Protein AF-A0A523BML3-F1 (afdb_monomer)

Sequence (264 aa):
MVEAMDEYDQMLKDFEKRKDQYGFVEIRCASVRGRNEKGESIWIGVAIKVIPHKKDEEKGEERNYNYGDVIFRRIYIPAEDFLKILRNSRETRILRIPGDPELEYRIDELRKEIIYSQHAQEFVIGIEWPCIRYYYSGNSFPSGTIHEHEPLARLNLPFYPYFSIAFESEMEMVWNNYFRAEIIIPDYRARIRRLKVLSEKKVNVEVDAFGISPDEIAGKYCCGVGKTYRTGDFDIKSGIIELDDEIKYMHVVLISKEEEVLDS

Foldseek 3Di:
DDPDDDVLVVVLVLLVVQLLQFFKKKKKWKWFWDADPVRDIDIETQEIAIDTDGNPDDDDDWDWDCLPGMTITIDIGGSVVVSVQSVVCVVVQFRDDPPDDPYTQHDPDWDKDWAFLVCCVVQLNPDSATKIKIKDWADFDPPPRAPQQPWRDDPPDDTDRGPQVVCCVRVVHHDDRTRMYIHIGGQQQKHQPDWDDPDQFKIATQMDGDNDDLVQKWKKKWFDDPPDIDIDTDRNVRSMGGGPGGGPDMDMWIAGNVRHTGHD

pLDDT: mean 86.33, std 11.09, range [35.47, 96.38]

Secondary structure (DSSP, 8-state):
--PPPPHHHHHHHHHHHHGGGEEEEEEEEEEEEEE-TTS-EEEEEEEEEEEEEETTPPP---EEEE-SSEEEEEEEEEHHHHHHHHHHHHHHSEEEPTT-SS-EEE--S-EEEEE-GGGGGGGT----S-EEEEEEEEEEPPTTSS-TTS-B--TTS--BSSHHHHHHHHH-S---SEEEEEEEEE--SEEEEEEEEEETTEEEEEEEESSS-GGGEEEEEEEEETTEEEEEEE-TTTTEEE-SS--SEEEEEEEETTS-EEE-

Nearest PDB structures (foldseek):
  5kf4-assembly3_C  TM=5.083E-01  e=8.585E-01  Homo sapiens
  7u08-assembly1_A  TM=6.140E-01  e=2.625E+00  Homo sapiens
  6sm5-assembly1_B  TM=4.875E-01  e=1.015E+00  synthetic construct
  1x5a-assembly1_A  TM=4.887E-01  e=3.282E+00  Mus musculus
  1qr4-assembly2_B  TM=3.037E-01  e=6.493E-01  Gallus gallus

Mean predicted aligned error: 6.83 Å

Structure (mmCIF, N/CA/C/O backbone):
data_AF-A0A523BML3-F1
#
_entry.id   AF-A0A523BML3-F1
#
loop_
_atom_site.group_PDB
_atom_site.id
_atom_site.type_symbol
_atom_site.label_atom_id
_atom_site.label_alt_id
_atom_site.label_comp_id
_atom_site.label_asym_id
_atom_site.label_entity_id
_atom_site.label_seq_id
_atom_site.pdbx_PDB_ins_code
_atom_site.Cartn_x
_atom_site.Cartn_y
_atom_site.Cartn_z
_atom_site.occupancy
_atom_site.B_iso_or_equiv
_atom_site.auth_seq_id
_atom_site.auth_comp_id
_atom_site.auth_asym_id
_atom_site.auth_atom_id
_atom_site.pdbx_PDB_model_num
ATOM 1 N N . MET A 1 1 ? 22.897 3.221 24.519 1.00 35.47 1 MET A N 1
ATOM 2 C CA . MET A 1 1 ? 22.624 4.157 23.413 1.00 35.47 1 MET A CA 1
ATOM 3 C C . MET A 1 1 ? 22.178 3.280 22.259 1.00 35.47 1 MET A C 1
ATOM 5 O O . MET A 1 1 ? 23.008 2.577 21.706 1.00 35.47 1 MET A O 1
ATOM 9 N N . VAL A 1 2 ? 20.866 3.133 22.075 1.00 37.91 2 VAL A N 1
ATOM 10 C CA . VAL A 1 2 ? 20.307 2.279 21.018 1.00 37.91 2 VAL A CA 1
ATOM 11 C C . VAL A 1 2 ? 20.437 3.088 19.736 1.00 37.91 2 VAL A C 1
ATOM 13 O O . VAL A 1 2 ? 19.873 4.178 19.667 1.00 37.91 2 VAL A O 1
ATOM 16 N N . GLU A 1 3 ? 21.253 2.632 18.788 1.00 40.44 3 GLU A N 1
ATOM 17 C CA . GLU A 1 3 ? 21.309 3.257 17.466 1.00 40.44 3 GLU A CA 1
ATOM 18 C C . GLU A 1 3 ? 19.903 3.210 16.866 1.00 40.44 3 GLU A C 1
ATOM 20 O O . GLU A 1 3 ? 19.260 2.156 16.859 1.00 40.44 3 GLU A O 1
ATOM 25 N N . ALA A 1 4 ? 19.395 4.371 16.448 1.00 53.97 4 ALA A N 1
ATOM 26 C CA . ALA A 1 4 ? 18.136 4.439 15.728 1.00 53.97 4 ALA A CA 1
ATOM 27 C C . ALA A 1 4 ? 18.268 3.541 14.496 1.00 53.97 4 ALA A C 1
ATOM 29 O O . ALA A 1 4 ? 19.203 3.689 13.711 1.00 53.97 4 ALA A O 1
ATOM 30 N N . MET A 1 5 ? 17.376 2.563 14.385 1.00 65.25 5 MET A N 1
ATOM 31 C CA . MET A 1 5 ? 17.370 1.659 13.250 1.00 65.25 5 MET A CA 1
ATOM 32 C C . MET A 1 5 ? 17.097 2.462 11.977 1.00 65.25 5 MET A C 1
ATOM 34 O O . MET A 1 5 ? 16.199 3.300 11.966 1.00 65.25 5 MET A O 1
ATOM 38 N N . ASP A 1 6 ? 17.877 2.206 10.928 1.00 86.31 6 ASP A N 1
ATOM 39 C CA . ASP A 1 6 ? 17.665 2.800 9.609 1.00 86.31 6 ASP A CA 1
ATOM 40 C C . ASP A 1 6 ? 16.231 2.509 9.129 1.00 86.31 6 ASP A C 1
ATOM 42 O O . ASP A 1 6 ? 15.720 1.401 9.321 1.00 86.31 6 ASP A O 1
ATOM 46 N N . GLU A 1 7 ? 15.576 3.483 8.496 1.00 87.50 7 GLU A N 1
ATOM 47 C CA . GLU A 1 7 ? 14.188 3.352 8.029 1.00 87.50 7 GLU A CA 1
ATOM 48 C C . GLU A 1 7 ? 14.032 2.200 7.036 1.00 87.50 7 GLU A C 1
ATOM 50 O O . GLU A 1 7 ? 12.992 1.544 6.991 1.00 87.50 7 GLU A O 1
ATOM 55 N N . TYR A 1 8 ? 15.096 1.881 6.297 1.00 88.62 8 TYR A N 1
ATOM 56 C CA . TYR A 1 8 ? 15.122 0.697 5.448 1.00 88.62 8 TYR A CA 1
ATOM 57 C C . TYR A 1 8 ? 15.008 -0.607 6.254 1.00 88.62 8 TYR A C 1
ATOM 59 O O . TYR A 1 8 ? 14.251 -1.511 5.896 1.00 88.62 8 TYR A O 1
ATOM 67 N N . ASP A 1 9 ? 15.744 -0.716 7.361 1.00 90.50 9 ASP A N 1
ATOM 68 C CA . ASP A 1 9 ? 15.708 -1.901 8.220 1.00 90.50 9 ASP A CA 1
ATOM 69 C C . ASP A 1 9 ? 14.366 -1.988 8.970 1.00 90.50 9 ASP A C 1
ATOM 71 O O . ASP A 1 9 ? 13.840 -3.087 9.175 1.00 90.50 9 ASP A O 1
ATOM 75 N N . GLN A 1 10 ? 13.759 -0.845 9.316 1.00 92.62 10 GLN A N 1
ATOM 76 C CA . GLN A 1 10 ? 12.390 -0.804 9.839 1.00 92.62 10 GLN A CA 1
ATOM 77 C C . GLN A 1 10 ? 11.369 -1.265 8.791 1.00 92.62 10 GLN A C 1
ATOM 79 O O . GLN A 1 10 ? 10.511 -2.080 9.121 1.00 92.62 10 GLN A O 1
ATOM 84 N N . MET A 1 11 ? 11.484 -0.814 7.539 1.00 93.00 11 MET A N 1
ATOM 85 C CA . MET A 1 11 ? 10.621 -1.249 6.435 1.00 93.00 11 MET A CA 1
ATOM 86 C C . MET A 1 11 ? 10.692 -2.764 6.233 1.00 93.00 11 MET A C 1
ATOM 88 O O . MET A 1 11 ? 9.655 -3.412 6.094 1.00 93.00 11 MET A O 1
ATOM 92 N N . LEU A 1 12 ? 11.898 -3.344 6.259 1.00 93.75 12 LEU A N 1
ATOM 93 C CA . LEU A 1 12 ? 12.085 -4.794 6.178 1.00 93.75 12 LEU A CA 1
ATOM 94 C C . LEU A 1 12 ? 11.362 -5.522 7.315 1.00 93.75 12 LEU A C 1
ATOM 96 O O . LEU A 1 12 ? 10.664 -6.501 7.059 1.00 93.75 12 LEU A O 1
ATOM 100 N N . LYS A 1 13 ? 11.491 -5.040 8.556 1.00 94.56 13 LYS A N 1
ATOM 101 C CA . LYS A 1 13 ? 10.804 -5.632 9.714 1.00 94.56 13 LYS A CA 1
ATOM 102 C C . LYS A 1 13 ? 9.286 -5.503 9.622 1.00 94.56 13 LYS A C 1
ATOM 104 O O . LYS A 1 13 ? 8.586 -6.473 9.902 1.00 94.56 13 LYS A O 1
ATOM 109 N N . ASP A 1 14 ? 8.787 -4.337 9.222 1.00 94.94 14 ASP A N 1
ATOM 110 C CA . ASP A 1 14 ? 7.352 -4.080 9.087 1.00 94.94 14 ASP A CA 1
ATOM 111 C C . ASP A 1 14 ? 6.740 -4.952 7.981 1.00 94.94 14 ASP A C 1
ATOM 113 O O . ASP A 1 14 ? 5.665 -5.524 8.177 1.00 94.94 14 ASP A O 1
ATOM 117 N N . PHE A 1 15 ? 7.448 -5.122 6.858 1.00 95.62 15 PHE A N 1
ATOM 118 C CA . PHE A 1 15 ? 7.039 -6.025 5.784 1.00 95.62 15 PHE A CA 1
ATOM 119 C C . PHE A 1 15 ? 7.052 -7.483 6.249 1.00 95.62 15 PHE A C 1
ATOM 121 O O . PHE A 1 15 ? 6.054 -8.179 6.090 1.00 95.62 15 PHE A O 1
ATOM 128 N N . GLU A 1 16 ? 8.154 -7.945 6.854 1.00 95.69 16 GLU A N 1
ATOM 129 C CA . GLU A 1 16 ? 8.302 -9.320 7.354 1.00 95.69 16 GLU A CA 1
ATOM 130 C C . GLU A 1 16 ? 7.167 -9.692 8.307 1.00 95.69 16 GLU A C 1
ATOM 132 O O . GLU A 1 16 ? 6.523 -10.726 8.148 1.00 95.69 16 GLU A O 1
ATOM 137 N N . LYS A 1 17 ? 6.890 -8.813 9.273 1.00 93.81 17 LYS A N 1
ATOM 138 C CA . LYS A 1 17 ? 5.858 -9.008 10.290 1.00 93.81 17 LYS A CA 1
ATOM 139 C C . LYS A 1 17 ? 4.466 -9.193 9.685 1.00 93.81 17 LYS A C 1
ATOM 141 O O . LYS A 1 17 ? 3.631 -9.891 10.255 1.00 93.81 17 LYS A O 1
ATOM 146 N N . ARG A 1 18 ? 4.195 -8.547 8.549 1.00 93.19 18 ARG A N 1
ATOM 147 C CA . ARG A 1 18 ? 2.881 -8.557 7.893 1.00 93.19 18 ARG A CA 1
ATOM 148 C C . ARG A 1 18 ? 2.815 -9.485 6.683 1.00 93.19 18 ARG A C 1
ATOM 150 O O . ARG A 1 18 ? 1.723 -9.702 6.166 1.00 93.19 18 ARG A O 1
ATOM 157 N N . LYS A 1 19 ? 3.936 -10.086 6.264 1.00 94.06 19 LYS A N 1
ATOM 158 C CA . LYS A 1 19 ? 4.046 -10.866 5.019 1.00 94.06 19 LYS A CA 1
ATOM 159 C C . LYS A 1 19 ? 3.016 -11.989 4.914 1.00 94.06 19 LYS A C 1
ATOM 161 O O . LYS A 1 19 ? 2.508 -12.262 3.832 1.00 94.06 19 LYS A O 1
ATOM 166 N N . ASP A 1 20 ? 2.665 -12.608 6.042 1.00 92.88 20 ASP A N 1
ATOM 167 C CA . ASP A 1 20 ? 1.732 -13.736 6.081 1.00 92.88 20 ASP A CA 1
ATOM 168 C C . ASP A 1 20 ? 0.278 -13.318 5.812 1.00 92.88 20 ASP A C 1
ATOM 170 O O . ASP A 1 20 ? -0.573 -14.178 5.574 1.00 92.88 20 ASP A O 1
ATOM 174 N N . GLN A 1 21 ? -0.008 -12.016 5.794 1.00 93.31 21 GLN A N 1
ATOM 175 C CA . GLN A 1 21 ? -1.291 -11.463 5.366 1.00 93.31 21 GLN A CA 1
ATOM 176 C C . GLN A 1 21 ? -1.385 -11.359 3.834 1.00 93.31 21 GLN A C 1
ATOM 178 O O . GLN A 1 21 ? -2.485 -11.257 3.292 1.00 93.31 21 GLN A O 1
ATOM 183 N N . TYR A 1 22 ? -0.253 -11.407 3.123 1.00 95.00 22 TYR A N 1
ATOM 184 C CA . TYR A 1 22 ? -0.176 -11.095 1.699 1.00 95.00 22 TYR A CA 1
ATOM 185 C C . TYR A 1 22 ? -0.148 -12.353 0.822 1.00 95.00 22 TYR A C 1
ATOM 187 O O . TYR A 1 22 ? 0.504 -13.349 1.146 1.00 95.00 22 TYR A O 1
ATOM 195 N N . GLY A 1 23 ? -0.859 -12.313 -0.307 1.00 92.88 23 GLY A N 1
ATOM 196 C CA . GLY A 1 23 ? -0.793 -13.338 -1.356 1.00 92.88 23 GLY A CA 1
ATOM 197 C C . GLY A 1 23 ? 0.234 -13.002 -2.428 1.00 92.88 23 GLY A C 1
ATOM 198 O O . GLY A 1 23 ? 1.010 -13.856 -2.859 1.00 92.88 23 GLY A O 1
ATOM 199 N N . PHE A 1 24 ? 0.253 -11.741 -2.849 1.00 95.44 24 PHE A N 1
ATOM 200 C CA . PHE A 1 24 ? 1.146 -11.228 -3.879 1.00 95.44 24 PHE A CA 1
ATOM 201 C C . PHE A 1 24 ? 1.429 -9.742 -3.649 1.00 95.44 24 PHE A C 1
ATOM 203 O O . PHE A 1 24 ? 0.802 -9.089 -2.818 1.00 95.44 24 PHE A O 1
ATOM 210 N N . VAL A 1 25 ? 2.393 -9.216 -4.390 1.00 95.94 25 VAL A N 1
ATOM 211 C CA . VAL A 1 25 ? 2.785 -7.813 -4.398 1.00 95.94 25 VAL A CA 1
ATOM 212 C C . VAL A 1 25 ? 2.615 -7.289 -5.813 1.00 95.94 25 VAL A C 1
ATOM 214 O O . VAL A 1 25 ? 3.219 -7.817 -6.749 1.00 95.94 25 VAL A O 1
ATOM 217 N N . GLU A 1 26 ? 1.777 -6.268 -5.959 1.00 95.81 26 GLU A N 1
ATOM 218 C CA . GLU A 1 26 ? 1.710 -5.436 -7.150 1.00 95.81 26 GLU A CA 1
ATOM 219 C C . GLU A 1 26 ? 2.901 -4.481 -7.149 1.00 95.81 26 GLU A C 1
ATOM 221 O O . GLU A 1 26 ? 3.167 -3.781 -6.169 1.00 95.81 26 GLU A O 1
ATOM 226 N N . ILE A 1 27 ? 3.612 -4.442 -8.270 1.00 94.12 27 ILE A N 1
ATOM 227 C CA . ILE A 1 27 ? 4.706 -3.507 -8.496 1.00 94.12 27 ILE A CA 1
ATOM 228 C C . ILE A 1 27 ? 4.388 -2.729 -9.760 1.00 94.12 27 ILE A C 1
ATOM 230 O O . ILE A 1 27 ? 4.247 -3.307 -10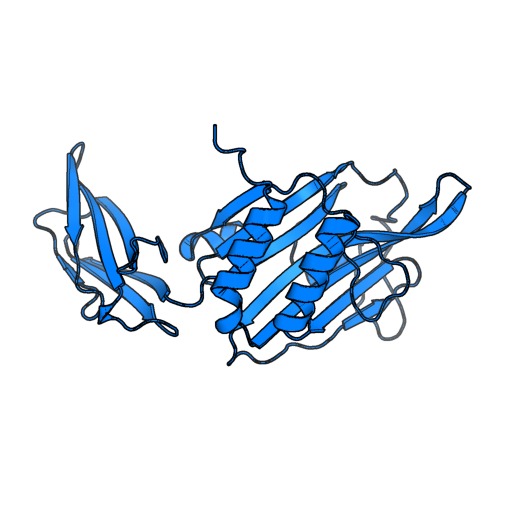.842 1.00 94.12 27 ILE A O 1
ATOM 234 N N . ARG A 1 28 ? 4.302 -1.411 -9.612 1.00 94.00 28 ARG A N 1
ATOM 235 C CA . ARG A 1 28 ? 4.137 -0.464 -10.709 1.00 94.00 28 ARG A CA 1
ATOM 236 C C . ARG A 1 28 ? 5.415 0.313 -10.897 1.00 94.00 28 ARG A C 1
ATOM 238 O O . ARG A 1 28 ? 6.013 0.782 -9.931 1.00 94.00 28 ARG A O 1
ATOM 245 N N . CYS A 1 29 ? 5.804 0.459 -12.146 1.00 92.19 29 CYS A N 1
ATOM 246 C CA . CYS A 1 29 ? 7.082 1.002 -12.545 1.00 92.19 29 CYS A CA 1
ATOM 247 C C . CYS A 1 29 ? 6.881 1.958 -13.711 1.00 92.19 29 CYS A C 1
ATOM 249 O O . CYS A 1 29 ? 6.234 1.606 -14.698 1.00 92.19 29 CYS A O 1
ATOM 251 N N . ALA A 1 30 ? 7.502 3.127 -13.621 1.00 91.69 30 ALA A N 1
ATOM 252 C CA . ALA A 1 30 ? 7.664 4.038 -14.738 1.00 91.69 30 ALA A CA 1
ATOM 253 C C . ALA A 1 30 ? 9.156 4.208 -15.014 1.00 91.69 30 ALA A C 1
ATOM 255 O O . ALA A 1 30 ? 9.966 4.395 -14.099 1.00 91.69 30 ALA A O 1
ATOM 256 N N . SER A 1 31 ? 9.530 4.128 -16.283 1.00 89.69 31 SER A N 1
ATOM 257 C CA . SER A 1 31 ? 10.908 4.287 -16.737 1.00 89.69 31 SER A CA 1
ATOM 258 C C . SER A 1 31 ? 10.959 5.075 -18.025 1.00 89.69 31 SER A C 1
ATOM 260 O O . SER A 1 31 ? 10.074 4.957 -18.871 1.00 89.69 31 SER A O 1
ATOM 262 N N . VAL A 1 32 ? 12.008 5.871 -18.172 1.00 88.75 32 VAL A N 1
ATOM 263 C CA . VAL A 1 32 ? 12.190 6.736 -19.336 1.00 88.75 32 VAL A CA 1
ATOM 264 C C . VAL A 1 32 ? 13.602 6.614 -19.874 1.00 88.75 32 VAL A C 1
ATOM 266 O O . VAL A 1 32 ? 14.541 6.250 -19.157 1.00 88.75 32 VAL A O 1
ATOM 269 N N . ARG A 1 33 ? 13.754 6.900 -21.159 1.00 86.38 33 ARG A N 1
ATOM 270 C CA . ARG A 1 33 ? 15.034 6.853 -21.842 1.00 86.38 33 ARG A CA 1
ATOM 271 C C . ARG A 1 33 ? 15.767 8.171 -21.636 1.00 86.38 33 ARG A C 1
ATOM 273 O O . ARG A 1 33 ? 15.321 9.216 -22.089 1.00 86.38 33 ARG A O 1
ATOM 280 N N . GLY A 1 34 ? 16.918 8.107 -20.979 1.00 83.06 34 GLY A N 1
ATOM 281 C CA . GLY A 1 34 ? 17.778 9.260 -20.730 1.00 83.06 34 GLY A CA 1
ATOM 282 C C . GLY A 1 34 ? 19.189 9.061 -21.270 1.00 83.06 34 GLY A C 1
ATOM 283 O O . GLY A 1 34 ? 19.451 8.183 -22.102 1.00 83.06 34 GLY A O 1
ATOM 284 N N . ARG A 1 35 ? 20.114 9.890 -20.782 1.00 82.62 35 ARG A N 1
ATOM 285 C CA . ARG A 1 35 ? 21.552 9.763 -21.041 1.00 82.62 35 ARG A CA 1
ATOM 286 C C . ARG A 1 35 ? 22.331 9.741 -19.732 1.00 82.62 35 ARG A C 1
ATOM 288 O O . ARG A 1 35 ? 22.000 10.488 -18.815 1.00 82.62 35 ARG A O 1
ATOM 295 N N . ASN A 1 36 ? 23.360 8.903 -19.657 1.00 80.50 36 ASN A N 1
ATOM 296 C CA . ASN A 1 36 ? 24.296 8.906 -18.533 1.00 80.50 36 ASN A CA 1
ATOM 297 C C . ASN A 1 36 ? 25.332 10.044 -18.668 1.00 80.50 36 ASN A C 1
ATOM 299 O O . ASN A 1 36 ? 25.340 10.783 -19.653 1.00 80.50 36 ASN A O 1
ATOM 303 N N . GLU A 1 37 ? 26.247 10.163 -17.701 1.00 78.81 37 GLU A N 1
ATOM 304 C CA . GLU A 1 37 ? 27.324 11.174 -17.702 1.00 78.81 37 GLU A CA 1
ATOM 305 C C . GLU A 1 37 ? 28.252 11.090 -18.928 1.00 78.81 37 GLU A C 1
ATOM 307 O O . GLU A 1 37 ? 28.884 12.076 -19.303 1.00 78.81 37 GLU A O 1
ATOM 312 N N . LYS A 1 38 ? 28.317 9.924 -19.582 1.00 82.81 38 LYS A N 1
ATOM 313 C CA . LYS A 1 38 ? 29.097 9.685 -20.805 1.00 82.81 38 LYS A CA 1
ATOM 314 C C . LYS A 1 38 ? 28.299 9.969 -22.084 1.00 82.81 38 LYS A C 1
ATOM 316 O O . LYS A 1 38 ? 28.824 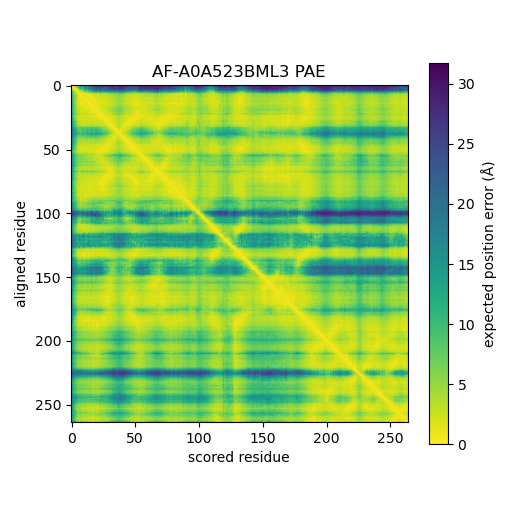9.806 -23.182 1.00 82.81 38 LYS A O 1
ATOM 321 N N . GLY A 1 39 ? 27.040 10.393 -21.961 1.00 80.81 39 GLY A N 1
ATOM 322 C CA . GLY A 1 39 ? 26.141 10.662 -23.081 1.00 80.81 39 GLY A CA 1
ATOM 323 C C . GLY A 1 39 ? 25.533 9.411 -23.724 1.00 80.81 39 GLY A C 1
ATOM 324 O O . GLY A 1 39 ? 24.858 9.537 -24.749 1.00 80.81 39 GLY A O 1
ATOM 325 N N . GLU A 1 40 ? 25.743 8.227 -23.147 1.00 84.19 40 GLU A N 1
ATOM 326 C CA . GLU A 1 40 ? 25.184 6.964 -23.633 1.00 84.19 40 GLU A CA 1
ATOM 327 C C . GLU A 1 40 ? 23.708 6.873 -23.255 1.00 84.19 40 GLU A C 1
ATOM 329 O O . GLU A 1 40 ? 23.307 7.288 -22.166 1.00 84.19 40 GLU A O 1
ATOM 334 N N . SER A 1 41 ? 22.891 6.328 -24.156 1.00 83.12 41 SER A N 1
ATOM 335 C CA . SER A 1 41 ? 21.469 6.155 -23.884 1.00 83.12 41 SER A CA 1
ATOM 336 C C . SER A 1 41 ? 21.254 5.030 -22.877 1.00 83.12 41 SER A C 1
ATOM 338 O O . SER A 1 41 ? 21.646 3.895 -23.138 1.00 83.12 41 SER A O 1
ATOM 340 N N . ILE A 1 42 ? 20.597 5.353 -21.766 1.00 84.81 42 ILE A N 1
ATOM 341 C CA . ILE A 1 42 ? 20.273 4.412 -20.691 1.00 84.81 42 ILE A CA 1
ATOM 342 C C . ILE A 1 42 ? 18.791 4.503 -20.336 1.00 84.81 42 ILE A C 1
ATOM 344 O O . ILE A 1 42 ? 18.145 5.528 -20.578 1.00 84.81 42 ILE A O 1
ATOM 348 N N . TRP A 1 43 ? 18.261 3.441 -19.739 1.00 85.00 43 TRP A N 1
ATOM 349 C CA . TRP A 1 43 ? 16.974 3.506 -19.062 1.00 85.00 43 TRP A CA 1
ATOM 350 C C . TRP A 1 43 ? 17.142 4.061 -17.652 1.00 85.00 43 TRP A C 1
ATOM 352 O O . TRP A 1 43 ? 18.103 3.745 -16.954 1.00 85.00 43 TRP A O 1
ATOM 362 N N . ILE A 1 44 ? 16.199 4.902 -17.244 1.00 84.38 44 ILE A N 1
ATOM 363 C CA . ILE A 1 44 ? 16.174 5.533 -15.930 1.00 84.38 44 ILE A CA 1
ATOM 364 C C . ILE A 1 44 ? 14.837 5.189 -15.278 1.00 84.38 44 ILE A C 1
ATOM 366 O O . ILE A 1 44 ? 13.780 5.534 -15.812 1.00 84.38 44 ILE A O 1
ATOM 370 N N . GLY A 1 45 ? 14.881 4.521 -14.122 1.00 86.94 45 GLY A N 1
ATOM 371 C CA . GLY A 1 45 ? 13.701 4.286 -13.292 1.00 86.94 45 GLY A CA 1
ATOM 372 C C . GLY A 1 45 ? 13.257 5.590 -12.636 1.00 86.94 45 GLY A C 1
ATOM 373 O O . GLY A 1 45 ? 13.971 6.126 -11.791 1.00 86.94 45 GLY A O 1
ATOM 374 N N . VAL A 1 46 ? 12.100 6.120 -13.038 1.00 88.00 46 VAL A N 1
ATOM 375 C CA . VAL A 1 46 ? 11.612 7.424 -12.555 1.00 88.00 46 VAL A CA 1
ATOM 376 C C . VAL A 1 46 ? 10.671 7.290 -11.369 1.00 88.00 46 VAL A C 1
ATOM 378 O O . VAL A 1 46 ? 10.698 8.124 -10.465 1.00 88.00 46 VAL A O 1
ATOM 381 N N . ALA A 1 47 ? 9.863 6.229 -11.348 1.00 90.38 47 ALA A N 1
ATOM 382 C CA . ALA A 1 47 ? 8.963 5.968 -10.241 1.00 90.38 47 ALA A CA 1
ATOM 383 C C . ALA A 1 47 ? 8.713 4.480 -10.021 1.00 90.38 47 ALA A C 1
ATOM 385 O O . ALA A 1 47 ? 8.589 3.713 -10.979 1.00 90.38 47 ALA A O 1
ATOM 386 N N . ILE A 1 48 ? 8.564 4.103 -8.755 1.00 91.19 48 ILE A N 1
ATOM 387 C CA . ILE A 1 48 ? 8.083 2.788 -8.345 1.00 91.19 48 ILE A CA 1
ATOM 388 C C . ILE A 1 48 ? 7.015 2.913 -7.257 1.00 91.19 48 ILE A C 1
ATOM 390 O O . ILE A 1 48 ? 7.190 3.662 -6.298 1.00 91.19 48 ILE A O 1
ATOM 394 N N . LYS A 1 49 ? 5.921 2.161 -7.403 1.00 93.31 49 LYS A N 1
ATOM 395 C CA . LYS A 1 49 ? 4.880 1.982 -6.384 1.00 93.31 49 LYS A CA 1
ATOM 396 C C . LYS A 1 49 ? 4.723 0.497 -6.102 1.00 93.31 49 LYS A C 1
ATO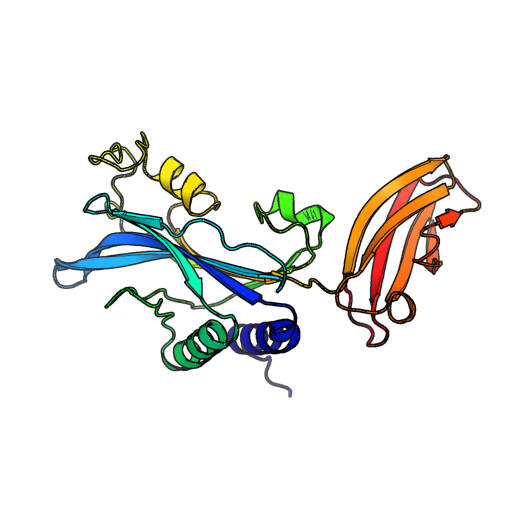M 398 O O . LYS A 1 49 ? 4.583 -0.294 -7.034 1.00 93.31 49 LYS A O 1
ATOM 403 N N . VAL A 1 50 ? 4.746 0.124 -4.833 1.00 94.19 50 VAL A N 1
ATOM 404 C CA . VAL A 1 50 ? 4.638 -1.262 -4.381 1.00 94.19 50 VAL A CA 1
ATOM 405 C C . VAL A 1 50 ? 3.460 -1.387 -3.433 1.00 94.19 50 VAL A C 1
ATOM 407 O O . VAL A 1 50 ? 3.372 -0.650 -2.448 1.00 94.19 50 VAL A O 1
ATOM 410 N N . ILE A 1 51 ? 2.579 -2.340 -3.731 1.00 95.19 51 ILE A N 1
ATOM 411 C CA . ILE A 1 51 ? 1.365 -2.609 -2.966 1.00 95.19 51 ILE A CA 1
ATOM 412 C C . ILE A 1 51 ? 1.232 -4.124 -2.734 1.00 95.19 51 ILE A C 1
ATOM 414 O O . ILE A 1 51 ? 0.956 -4.877 -3.664 1.00 95.19 51 ILE A O 1
ATOM 418 N N . PRO A 1 52 ? 1.443 -4.618 -1.506 1.00 95.75 52 PRO A N 1
ATOM 419 C CA . PRO A 1 52 ? 1.092 -5.971 -1.105 1.00 95.75 52 PRO A CA 1
ATOM 420 C C . PRO A 1 52 ? -0.422 -6.135 -0.988 1.00 95.75 52 PRO A C 1
ATOM 422 O O . PRO A 1 52 ? -1.097 -5.366 -0.302 1.00 95.75 52 PRO A O 1
ATOM 425 N N . HIS A 1 53 ? -0.940 -7.182 -1.616 1.00 94.56 53 HIS A N 1
ATOM 426 C CA . HIS A 1 53 ? -2.355 -7.532 -1.642 1.00 94.56 53 HIS A CA 1
ATOM 427 C C . HIS A 1 53 ? -2.624 -8.750 -0.767 1.00 94.56 53 HIS A C 1
ATOM 429 O O . HIS A 1 53 ? -1.776 -9.642 -0.642 1.00 94.56 53 HIS A O 1
ATOM 435 N N . LYS A 1 54 ? -3.813 -8.801 -0.163 1.00 91.94 54 LYS A N 1
ATOM 436 C CA . LYS A 1 54 ? -4.246 -9.921 0.685 1.00 91.94 54 LYS A CA 1
ATOM 437 C C . LYS A 1 54 ? -4.320 -11.245 -0.094 1.00 91.94 54 LYS A C 1
ATOM 439 O O . LYS A 1 54 ? -4.394 -11.271 -1.319 1.00 91.94 54 LYS A O 1
ATOM 444 N N . LYS A 1 55 ? -4.270 -12.373 0.621 1.00 88.75 55 LYS A N 1
ATOM 445 C CA . LYS A 1 55 ? -4.200 -13.727 0.024 1.00 88.75 55 LYS A CA 1
ATOM 446 C C . LYS A 1 55 ? -5.398 -14.122 -0.841 1.00 88.75 55 LYS A C 1
ATOM 448 O O . LYS A 1 55 ? -5.242 -14.946 -1.736 1.00 88.75 55 LYS A O 1
ATOM 453 N N . ASP A 1 56 ? -6.565 -13.576 -0.544 1.00 86.62 56 ASP A N 1
ATOM 454 C CA . ASP A 1 56 ? -7.841 -13.841 -1.209 1.00 86.62 56 ASP A CA 1
ATOM 455 C C . ASP A 1 56 ? -8.175 -12.821 -2.310 1.00 86.62 56 ASP A C 1
ATOM 457 O O . ASP A 1 56 ? -9.241 -12.909 -2.914 1.00 86.62 56 ASP A O 1
ATOM 461 N N . GLU A 1 57 ? -7.296 -11.851 -2.573 1.00 90.50 57 GLU A N 1
ATOM 462 C CA . GLU A 1 57 ? -7.478 -10.900 -3.669 1.00 90.50 57 GLU A CA 1
ATOM 463 C C . GLU A 1 57 ? -7.120 -11.518 -5.026 1.00 90.50 57 GLU A C 1
ATOM 465 O O . GLU A 1 57 ? -6.216 -12.348 -5.151 1.00 90.50 57 GLU A O 1
ATOM 470 N N . GLU A 1 58 ? -7.834 -11.096 -6.066 1.00 92.12 58 GLU A N 1
ATOM 471 C CA . GLU A 1 58 ? -7.499 -11.449 -7.441 1.00 92.12 58 GLU A CA 1
ATOM 472 C C . GLU A 1 58 ? -6.405 -10.518 -7.966 1.00 92.12 58 GLU A C 1
ATOM 474 O O . GLU A 1 58 ? -6.397 -9.314 -7.705 1.00 92.12 58 GLU A O 1
ATOM 479 N N . LYS A 1 59 ? -5.471 -11.079 -8.737 1.00 93.50 59 LYS A N 1
ATOM 480 C CA . LYS A 1 59 ? -4.478 -10.272 -9.445 1.00 93.50 59 LYS A CA 1
ATOM 481 C C . LYS A 1 59 ? -5.172 -9.466 -10.536 1.00 93.50 59 LYS A C 1
ATOM 483 O O . LYS A 1 59 ? -6.002 -10.001 -11.269 1.00 93.50 59 LYS A O 1
ATOM 488 N N . GLY A 1 60 ? -4.779 -8.206 -10.677 1.00 90.50 60 GLY A N 1
ATOM 489 C CA . GLY A 1 60 ? -5.151 -7.417 -11.844 1.00 90.50 60 GLY A CA 1
ATOM 490 C C . GLY A 1 60 ? -4.390 -7.848 -13.101 1.00 90.50 60 GLY A C 1
ATOM 491 O O . GLY A 1 60 ? -3.614 -8.805 -13.108 1.00 90.50 60 GLY A O 1
ATOM 492 N N . GLU A 1 61 ? -4.605 -7.107 -14.183 1.00 92.50 61 GLU A N 1
ATOM 493 C CA . GLU A 1 61 ? -3.899 -7.332 -15.442 1.00 92.50 61 GLU A CA 1
ATOM 494 C C . GLU A 1 61 ? -2.443 -6.863 -15.355 1.00 92.50 61 GLU A C 1
ATOM 496 O O . GLU A 1 61 ? -2.160 -5.724 -14.968 1.00 92.50 61 GLU A O 1
ATOM 501 N N . GLU A 1 62 ? -1.512 -7.727 -15.760 1.00 93.81 62 GLU A N 1
ATOM 502 C CA . GLU A 1 62 ? -0.129 -7.314 -15.991 1.00 93.81 62 GLU A CA 1
ATOM 503 C C . GLU A 1 62 ? -0.051 -6.383 -17.202 1.00 93.81 62 GLU A C 1
ATOM 505 O O . GLU A 1 62 ? -0.723 -6.583 -18.217 1.00 93.81 62 GLU A O 1
ATOM 510 N N . ARG A 1 63 ? 0.792 -5.355 -17.106 1.00 92.62 63 ARG A N 1
ATOM 511 C CA . ARG A 1 63 ? 0.955 -4.343 -18.157 1.00 92.62 63 ARG A CA 1
ATOM 512 C C . ARG A 1 63 ? 2.421 -4.137 -18.473 1.00 92.62 63 ARG A C 1
ATOM 514 O O . ARG A 1 63 ? 3.258 -4.123 -17.575 1.00 92.62 63 ARG A O 1
ATOM 521 N N . ASN A 1 64 ? 2.718 -3.914 -19.748 1.00 92.88 64 ASN A N 1
ATOM 522 C CA . ASN A 1 64 ? 4.034 -3.502 -20.229 1.00 92.88 64 ASN A CA 1
ATOM 523 C C . ASN A 1 64 ? 3.862 -2.541 -21.413 1.00 92.88 64 ASN A C 1
ATOM 525 O O . ASN A 1 64 ? 4.044 -2.907 -22.576 1.00 92.88 64 ASN A O 1
ATOM 529 N N . TYR A 1 65 ? 3.437 -1.316 -21.119 1.00 94.69 65 TYR A N 1
ATOM 530 C CA . TYR A 1 65 ? 3.214 -0.283 -22.123 1.00 94.69 65 TYR A CA 1
ATOM 531 C C . TYR A 1 65 ? 4.533 0.394 -22.464 1.00 94.69 65 TYR A C 1
ATOM 533 O O . TYR A 1 65 ? 5.021 1.248 -21.730 1.00 94.69 65 TYR A O 1
ATOM 541 N N . ASN A 1 66 ? 5.117 -0.007 -23.590 1.00 93.06 66 ASN A N 1
ATOM 542 C CA . ASN A 1 66 ? 6.370 0.537 -24.094 1.00 93.06 66 ASN A CA 1
ATOM 543 C C . ASN A 1 66 ? 6.096 1.495 -25.263 1.00 93.06 66 ASN A C 1
ATOM 545 O O . ASN A 1 66 ? 5.850 1.058 -26.389 1.00 93.06 66 ASN A O 1
ATOM 549 N N . TYR A 1 67 ? 6.194 2.798 -25.017 1.00 92.75 67 TYR A N 1
ATOM 550 C CA . TYR A 1 67 ? 6.028 3.858 -26.017 1.00 92.75 67 TYR A CA 1
ATOM 551 C C . TYR A 1 67 ? 7.317 4.165 -26.803 1.00 92.75 67 TYR A C 1
ATOM 553 O O . TYR A 1 67 ? 7.281 4.926 -27.761 1.00 92.75 67 TYR A O 1
ATOM 561 N N . GLY A 1 68 ? 8.427 3.484 -26.495 1.00 89.38 68 GLY A N 1
ATOM 562 C CA . GLY A 1 68 ? 9.717 3.580 -27.189 1.00 89.38 68 GLY A CA 1
ATOM 563 C C . GLY A 1 68 ? 10.789 4.259 -26.339 1.00 89.38 68 GLY A C 1
ATOM 564 O O . GLY A 1 68 ? 11.873 3.705 -26.151 1.00 89.38 68 GLY A O 1
ATOM 565 N N . ASP A 1 69 ? 10.462 5.424 -25.797 1.00 88.62 69 ASP A N 1
ATOM 566 C CA . ASP A 1 69 ? 11.257 6.221 -24.857 1.00 88.62 69 ASP A CA 1
ATOM 567 C C . ASP A 1 69 ? 10.669 6.226 -23.437 1.00 88.62 69 ASP A C 1
ATOM 569 O O . ASP A 1 69 ? 11.351 6.611 -22.493 1.00 88.62 69 ASP A O 1
ATOM 573 N N . VAL A 1 70 ? 9.437 5.744 -23.277 1.00 91.56 70 VAL A N 1
ATOM 574 C CA . VAL A 1 70 ? 8.740 5.593 -21.997 1.00 91.56 70 VAL A CA 1
ATOM 575 C C . VAL A 1 70 ? 8.227 4.164 -21.851 1.00 91.56 70 VAL A C 1
ATOM 577 O O . VAL A 1 70 ? 7.675 3.589 -22.792 1.00 91.56 70 VAL A O 1
ATOM 580 N N . ILE A 1 71 ? 8.383 3.591 -20.659 1.00 91.62 71 ILE A N 1
ATOM 581 C CA . ILE A 1 71 ? 7.823 2.295 -20.278 1.00 91.62 71 ILE A CA 1
ATOM 582 C C . ILE A 1 71 ? 7.023 2.459 -18.988 1.00 91.62 71 ILE A C 1
ATOM 584 O O . ILE A 1 71 ? 7.564 2.896 -17.972 1.00 91.62 71 ILE A O 1
ATOM 588 N N . PHE A 1 72 ? 5.761 2.035 -19.022 1.00 93.69 72 PHE A N 1
ATOM 589 C CA . PHE A 1 72 ? 4.968 1.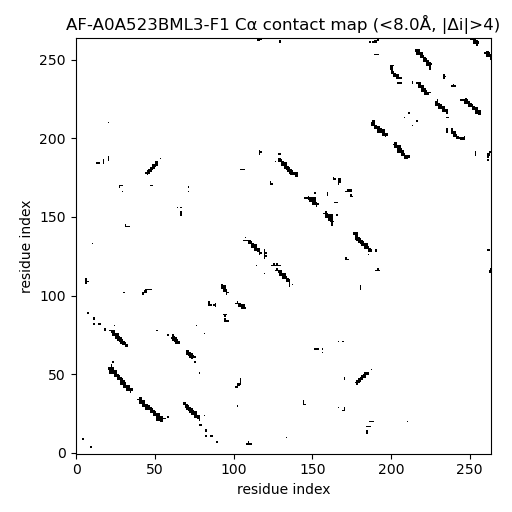753 -17.828 1.00 93.69 72 PHE A CA 1
ATOM 590 C C . PHE A 1 72 ? 4.799 0.248 -17.682 1.00 93.69 72 PHE A C 1
ATOM 592 O O . PHE A 1 72 ? 4.436 -0.448 -18.635 1.00 93.69 72 PHE A O 1
ATOM 599 N N . ARG A 1 73 ? 5.052 -0.265 -16.483 1.00 92.38 73 ARG A N 1
ATOM 600 C CA . ARG A 1 73 ? 4.927 -1.686 -16.184 1.00 92.38 73 ARG A CA 1
ATOM 601 C C . ARG A 1 73 ? 4.145 -1.904 -14.900 1.00 92.38 73 ARG A C 1
ATOM 603 O O . ARG A 1 73 ? 4.324 -1.175 -13.930 1.00 92.38 73 ARG A O 1
ATOM 610 N N . ARG A 1 74 ? 3.312 -2.939 -14.909 1.00 94.31 74 ARG A N 1
ATOM 611 C CA . ARG A 1 74 ? 2.578 -3.457 -13.756 1.00 94.31 74 ARG A CA 1
ATOM 612 C C . ARG A 1 74 ? 2.775 -4.964 -13.726 1.00 94.31 74 ARG A C 1
ATOM 614 O O . ARG A 1 74 ? 2.415 -5.632 -14.693 1.00 94.31 74 ARG A O 1
ATOM 621 N N . ILE A 1 75 ? 3.377 -5.474 -12.660 1.00 94.06 75 ILE A N 1
ATOM 622 C CA . ILE A 1 75 ? 3.619 -6.910 -12.472 1.00 94.06 75 ILE A CA 1
ATOM 623 C C . ILE A 1 75 ? 3.139 -7.363 -11.102 1.00 94.06 75 ILE A C 1
ATOM 625 O O . ILE A 1 75 ? 3.043 -6.555 -10.174 1.00 94.06 75 ILE A O 1
ATOM 629 N N . TYR A 1 76 ? 2.908 -8.668 -10.971 1.00 94.88 76 TYR A N 1
ATOM 630 C CA . TYR A 1 76 ? 2.489 -9.280 -9.715 1.00 94.88 76 TYR A CA 1
ATOM 631 C C . TYR A 1 76 ? 3.412 -10.432 -9.336 1.00 94.88 76 TYR A C 1
ATOM 633 O O . TYR A 1 76 ? 3.415 -11.482 -9.982 1.00 94.88 76 TYR A O 1
ATOM 641 N N . ILE A 1 77 ? 4.141 -10.280 -8.234 1.00 94.44 77 ILE A N 1
ATOM 642 C CA . ILE A 1 77 ? 5.063 -11.313 -7.741 1.00 94.44 77 ILE A CA 1
ATOM 643 C C . ILE A 1 77 ? 4.638 -11.835 -6.364 1.00 94.44 77 ILE A C 1
ATOM 645 O O . ILE A 1 77 ? 3.927 -11.138 -5.643 1.00 94.44 77 ILE A O 1
ATOM 649 N N . PRO A 1 78 ? 5.040 -13.051 -5.958 1.00 94.62 78 PRO A N 1
ATOM 650 C CA . PRO A 1 78 ? 4.810 -13.522 -4.594 1.00 94.62 78 PRO A CA 1
ATOM 651 C C . PRO A 1 78 ? 5.437 -12.585 -3.549 1.00 94.62 78 PRO A C 1
ATOM 653 O O . PRO A 1 78 ? 6.545 -12.083 -3.747 1.00 94.62 78 PRO A O 1
ATOM 656 N N . ALA A 1 79 ? 4.768 -12.389 -2.408 1.00 94.31 79 ALA A N 1
ATOM 657 C CA . ALA A 1 79 ? 5.275 -11.523 -1.336 1.00 94.31 79 ALA A CA 1
ATOM 658 C C . ALA A 1 79 ? 6.641 -11.978 -0.791 1.00 94.31 79 ALA A C 1
ATOM 660 O O . ALA A 1 79 ? 7.510 -11.151 -0.523 1.00 94.31 79 ALA A O 1
ATOM 661 N N . GLU A 1 80 ? 6.862 -13.292 -0.717 1.00 92.62 80 GLU A N 1
ATOM 662 C CA . GLU A 1 80 ? 8.149 -13.887 -0.334 1.00 92.62 80 GLU A CA 1
ATOM 663 C C . GLU A 1 80 ? 9.277 -13.549 -1.317 1.00 92.62 80 GLU A C 1
ATOM 665 O O . GLU A 1 80 ? 10.426 -13.356 -0.920 1.00 92.62 80 GLU A O 1
ATOM 670 N N . ASP A 1 81 ? 8.970 -13.449 -2.611 1.00 93.12 81 ASP A N 1
ATOM 671 C CA . ASP A 1 81 ? 9.967 -13.083 -3.615 1.00 93.12 81 ASP A CA 1
ATOM 672 C C . ASP A 1 81 ? 10.269 -11.586 -3.568 1.00 93.12 81 ASP A C 1
ATOM 674 O O . ASP A 1 81 ? 11.433 -11.195 -3.669 1.00 93.12 81 ASP A O 1
ATOM 678 N N . PHE A 1 82 ? 9.260 -10.748 -3.314 1.00 93.19 82 PHE A N 1
ATOM 679 C CA . PHE A 1 82 ? 9.493 -9.324 -3.085 1.00 93.19 82 PHE A CA 1
ATOM 680 C C . PHE A 1 82 ? 10.343 -9.063 -1.837 1.00 93.19 82 PHE A C 1
ATOM 682 O O . PHE A 1 82 ? 11.262 -8.249 -1.872 1.00 93.19 82 PHE A O 1
ATOM 689 N N . LEU A 1 83 ? 10.116 -9.802 -0.753 1.00 92.50 83 LEU A N 1
ATOM 690 C CA . LEU A 1 83 ? 10.931 -9.705 0.455 1.00 92.50 83 LEU A CA 1
ATOM 691 C C . LEU A 1 83 ? 12.410 -10.045 0.192 1.00 92.50 83 LEU A C 1
ATOM 693 O O . LEU A 1 83 ? 13.304 -9.367 0.703 1.00 92.50 83 LEU A O 1
ATOM 697 N N . LYS A 1 84 ? 12.695 -11.049 -0.650 1.00 91.12 84 LYS A N 1
ATOM 698 C CA . LYS A 1 84 ? 14.071 -11.337 -1.100 1.00 91.12 84 LYS A CA 1
ATOM 699 C C . LYS A 1 84 ? 14.657 -10.169 -1.893 1.00 91.12 84 LYS A C 1
ATOM 701 O O . LYS A 1 84 ? 15.823 -9.835 -1.695 1.00 91.12 84 LYS A O 1
ATOM 706 N N . ILE A 1 85 ? 13.858 -9.540 -2.759 1.00 90.06 85 ILE A N 1
ATOM 707 C CA . ILE A 1 85 ? 14.274 -8.347 -3.507 1.00 90.06 85 ILE A CA 1
ATOM 708 C C . ILE A 1 85 ? 14.639 -7.219 -2.535 1.00 90.06 85 ILE A C 1
ATOM 710 O O . ILE A 1 85 ? 15.744 -6.695 -2.649 1.00 90.06 85 ILE A O 1
ATOM 714 N N . LEU A 1 86 ? 13.784 -6.914 -1.549 1.00 89.69 86 LEU A N 1
ATOM 715 C CA . LEU A 1 86 ? 14.050 -5.884 -0.537 1.00 89.69 86 LEU A CA 1
ATOM 716 C C . LEU A 1 86 ? 15.358 -6.146 0.227 1.00 89.69 86 LEU A C 1
ATOM 718 O O . LEU A 1 86 ? 16.181 -5.246 0.402 1.00 89.69 86 LEU A O 1
ATOM 722 N N . ARG A 1 87 ? 15.588 -7.393 0.656 1.00 90.69 87 ARG A N 1
ATOM 723 C CA . ARG A 1 87 ? 16.825 -7.776 1.359 1.00 90.69 87 ARG A CA 1
ATOM 724 C C . ARG A 1 87 ? 18.063 -7.579 0.480 1.00 90.69 87 ARG A C 1
ATOM 726 O O . ARG A 1 87 ? 19.042 -7.003 0.939 1.00 90.69 87 ARG A O 1
ATOM 733 N N . ASN A 1 88 ? 18.004 -7.967 -0.792 1.00 87.00 88 ASN A N 1
ATOM 734 C CA . ASN A 1 88 ? 19.118 -7.775 -1.728 1.00 87.00 88 ASN A CA 1
ATOM 735 C C . ASN A 1 88 ? 19.366 -6.289 -2.051 1.00 87.00 88 ASN A C 1
ATOM 737 O O . ASN A 1 88 ? 20.508 -5.861 -2.249 1.00 87.00 88 ASN A O 1
ATOM 741 N N . SER A 1 89 ? 18.310 -5.476 -2.103 1.00 84.75 89 SER A N 1
ATOM 742 C CA . SER A 1 89 ? 18.445 -4.037 -2.333 1.00 84.75 89 SER A CA 1
ATOM 743 C C . SER A 1 89 ? 19.001 -3.283 -1.132 1.00 84.75 89 SER A C 1
ATOM 745 O O . SER A 1 89 ? 19.577 -2.219 -1.328 1.00 84.75 89 SER A O 1
ATOM 747 N N . ARG A 1 90 ? 18.928 -3.830 0.089 1.00 84.25 90 ARG A N 1
ATOM 748 C CA . ARG A 1 90 ? 19.600 -3.244 1.260 1.00 84.25 90 ARG A CA 1
ATOM 749 C C . ARG A 1 90 ? 21.113 -3.143 1.057 1.00 84.25 90 ARG A C 1
ATOM 751 O O . ARG A 1 90 ? 21.704 -2.111 1.363 1.00 84.25 90 ARG A O 1
ATOM 758 N N . GLU A 1 91 ? 21.726 -4.189 0.509 1.00 77.88 91 GLU A N 1
ATOM 759 C CA . GLU A 1 91 ? 23.176 -4.244 0.279 1.00 77.88 91 GLU A CA 1
ATOM 760 C C . GLU A 1 91 ? 23.612 -3.353 -0.889 1.00 77.88 91 GLU A C 1
ATOM 762 O O . GLU A 1 91 ? 24.662 -2.715 -0.842 1.00 77.88 91 GLU A O 1
ATOM 767 N N . THR A 1 92 ? 22.794 -3.294 -1.941 1.00 74.50 92 THR A N 1
ATOM 768 C CA . THR A 1 92 ? 23.138 -2.615 -3.202 1.00 74.50 92 THR A CA 1
ATOM 769 C C . THR A 1 92 ? 22.590 -1.191 -3.314 1.00 74.50 92 THR A C 1
ATOM 771 O O . THR A 1 92 ? 22.996 -0.464 -4.215 1.00 74.50 92 THR A O 1
ATOM 774 N N . ARG A 1 93 ? 21.669 -0.793 -2.424 1.00 71.69 93 ARG A N 1
ATOM 775 C CA . ARG A 1 93 ? 20.838 0.431 -2.488 1.00 71.69 93 ARG A CA 1
ATOM 776 C C . ARG A 1 93 ? 20.031 0.592 -3.780 1.00 71.69 93 ARG A C 1
ATOM 778 O O . ARG A 1 93 ? 19.576 1.683 -4.118 1.00 71.69 93 ARG A O 1
ATOM 785 N N . ILE A 1 94 ? 19.845 -0.508 -4.502 1.00 74.31 94 ILE A N 1
ATOM 786 C CA . ILE A 1 94 ? 19.195 -0.545 -5.806 1.00 74.31 94 ILE A CA 1
ATOM 787 C C . ILE A 1 94 ? 18.094 -1.593 -5.754 1.00 74.31 94 ILE A C 1
ATOM 789 O O . ILE A 1 94 ? 18.364 -2.780 -5.564 1.00 74.31 94 ILE A O 1
ATOM 793 N N . LEU A 1 95 ? 16.851 -1.171 -5.968 1.00 78.44 95 LEU A N 1
ATOM 794 C CA . LEU A 1 95 ? 15.731 -2.091 -6.113 1.00 78.44 95 LEU A CA 1
ATOM 795 C C . LEU A 1 95 ? 15.650 -2.556 -7.570 1.00 78.44 95 LEU A C 1
ATOM 797 O O . LEU A 1 95 ? 15.405 -1.754 -8.470 1.00 78.44 95 LEU A O 1
ATOM 801 N N . ARG A 1 96 ? 15.879 -3.854 -7.795 1.00 78.69 96 ARG A N 1
ATOM 802 C CA . ARG A 1 96 ? 15.810 -4.487 -9.121 1.00 78.69 96 ARG A CA 1
ATOM 803 C C . ARG A 1 96 ? 14.504 -5.248 -9.268 1.00 78.69 96 ARG A C 1
ATOM 805 O O . ARG A 1 96 ? 14.207 -6.127 -8.459 1.00 78.69 96 ARG A O 1
ATOM 812 N N . ILE A 1 97 ? 13.743 -4.925 -10.307 1.00 77.50 97 ILE A N 1
ATOM 813 C CA . ILE A 1 97 ? 12.423 -5.510 -10.543 1.00 77.50 97 ILE A CA 1
ATOM 814 C C . ILE A 1 97 ? 12.524 -6.657 -11.561 1.00 77.50 97 ILE A C 1
ATOM 816 O O . ILE A 1 97 ? 13.156 -6.482 -12.605 1.00 77.50 97 ILE A O 1
ATOM 820 N N . PRO A 1 98 ? 11.934 -7.839 -11.285 1.00 69.44 98 PRO A N 1
ATOM 821 C CA . PRO A 1 98 ? 11.993 -8.985 -12.188 1.00 69.44 98 PRO A CA 1
ATOM 822 C C . PRO A 1 98 ? 11.478 -8.671 -13.597 1.00 69.44 98 PRO A C 1
ATOM 824 O O . PRO A 1 98 ? 10.508 -7.936 -13.775 1.00 69.44 98 PRO A O 1
ATOM 827 N N . GLY A 1 99 ? 12.112 -9.273 -14.606 1.00 63.72 99 GLY A N 1
ATOM 828 C CA . GLY A 1 99 ? 11.720 -9.115 -16.010 1.00 63.72 99 GLY A CA 1
ATOM 829 C C . GLY A 1 99 ? 12.262 -7.859 -16.697 1.00 63.72 99 GLY A C 1
ATOM 830 O O . GLY A 1 99 ? 11.947 -7.642 -17.864 1.00 63.72 99 GLY A O 1
ATOM 831 N N . ASP A 1 100 ? 13.092 -7.058 -16.021 1.00 61.31 100 ASP A N 1
ATOM 832 C CA . ASP A 1 100 ? 13.863 -5.982 -16.646 1.00 61.31 100 ASP A CA 1
ATOM 833 C C . ASP A 1 100 ? 15.362 -6.151 -16.375 1.00 61.31 100 ASP A C 1
ATOM 835 O O . ASP A 1 100 ? 15.783 -6.088 -15.215 1.00 61.31 100 ASP A O 1
ATOM 839 N N . PRO A 1 101 ? 16.201 -6.387 -17.393 1.00 48.91 101 PRO A N 1
ATOM 840 C CA . PRO A 1 101 ? 17.623 -6.192 -17.217 1.00 48.91 101 PRO A CA 1
ATOM 841 C C . PRO A 1 101 ? 17.891 -4.678 -17.219 1.00 48.91 101 PRO A C 1
ATOM 843 O O . PRO A 1 101 ? 17.701 -4.022 -18.234 1.00 48.91 101 PRO A O 1
ATOM 846 N N . GLU A 1 102 ? 18.380 -4.161 -16.085 1.00 52.94 102 GLU A N 1
ATOM 847 C CA . GLU A 1 102 ? 19.026 -2.836 -15.910 1.00 52.94 102 GLU A CA 1
ATOM 848 C C . GLU A 1 102 ? 18.192 -1.657 -15.370 1.00 52.94 102 GLU A C 1
ATOM 850 O O . GLU A 1 102 ? 18.725 -0.555 -15.255 1.00 52.94 102 GLU A O 1
ATOM 855 N N . LEU A 1 103 ? 16.943 -1.841 -14.928 1.00 60.94 103 LEU A N 1
ATOM 856 C CA . LEU A 1 103 ? 16.243 -0.762 -14.213 1.00 60.94 103 LEU A CA 1
ATOM 857 C C . LEU A 1 103 ? 16.624 -0.716 -12.731 1.00 60.94 103 LEU A C 1
ATOM 859 O O . LEU A 1 103 ? 16.195 -1.543 -11.924 1.00 60.94 103 LEU A O 1
ATOM 863 N N . GLU A 1 104 ? 17.429 0.285 -12.385 1.00 67.00 104 GLU A N 1
ATOM 864 C CA . GLU A 1 104 ? 17.842 0.586 -11.019 1.00 67.00 104 GLU A CA 1
ATOM 865 C C . GLU A 1 104 ? 16.946 1.679 -10.423 1.00 67.00 104 GLU A C 1
ATOM 867 O O . GLU A 1 104 ? 17.036 2.849 -10.802 1.00 67.00 104 GLU A O 1
ATOM 872 N N . TYR A 1 105 ? 16.084 1.312 -9.471 1.00 70.44 105 TYR A N 1
ATOM 873 C CA . TYR A 1 105 ? 15.356 2.289 -8.662 1.00 70.44 105 TYR A CA 1
ATOM 874 C C . TYR A 1 105 ? 16.169 2.583 -7.407 1.00 70.44 105 TYR A C 1
ATOM 876 O O . TYR A 1 105 ? 16.391 1.693 -6.579 1.00 70.44 105 TYR A O 1
ATOM 884 N N . ARG A 1 106 ? 16.632 3.828 -7.277 1.00 68.31 106 ARG A N 1
ATOM 885 C CA . ARG A 1 106 ? 17.338 4.277 -6.075 1.00 68.31 106 ARG A CA 1
ATOM 886 C C . ARG A 1 106 ? 16.346 4.445 -4.937 1.00 68.31 106 ARG A C 1
ATOM 888 O O . ARG A 1 106 ? 15.328 5.117 -5.090 1.00 68.31 106 ARG A O 1
ATOM 895 N N . ILE A 1 107 ? 16.670 3.830 -3.807 1.00 67.50 107 ILE A N 1
ATOM 896 C CA . ILE A 1 107 ? 15.911 3.949 -2.566 1.00 67.50 107 ILE A CA 1
ATOM 897 C C . ILE A 1 107 ? 16.875 4.478 -1.512 1.00 67.50 107 ILE A C 1
ATOM 899 O O . ILE A 1 107 ? 17.428 3.725 -0.712 1.00 67.50 107 ILE A O 1
ATOM 903 N N . ASP A 1 108 ? 17.111 5.782 -1.569 1.00 69.38 108 ASP A N 1
ATOM 904 C CA . ASP A 1 108 ? 17.891 6.503 -0.569 1.00 69.38 108 ASP A CA 1
ATOM 905 C C . ASP A 1 108 ? 16.922 7.220 0.389 1.00 69.38 108 ASP A C 1
ATOM 907 O O . ASP A 1 108 ? 15.820 7.573 -0.009 1.00 69.38 108 ASP A O 1
ATOM 911 N N . GLU A 1 109 ? 17.304 7.425 1.653 1.00 78.44 109 GLU A N 1
ATOM 912 C CA . GLU A 1 109 ? 16.591 8.312 2.601 1.00 78.44 109 GLU A CA 1
ATOM 913 C C . GLU A 1 109 ? 15.062 8.104 2.700 1.00 78.44 109 GLU A C 1
ATOM 915 O O . GLU A 1 109 ? 14.277 9.056 2.629 1.00 78.44 109 GLU A O 1
ATOM 920 N N . LEU A 1 110 ? 14.627 6.851 2.870 1.00 83.56 110 LEU A N 1
ATOM 921 C CA . LEU A 1 110 ? 13.212 6.536 3.072 1.00 83.56 110 LEU A CA 1
ATOM 922 C C . LEU A 1 110 ? 12.629 7.306 4.260 1.00 83.56 110 LEU A C 1
ATOM 924 O O . LEU A 1 110 ? 13.220 7.370 5.337 1.00 83.56 110 LEU A O 1
ATOM 928 N N . ARG A 1 111 ? 11.421 7.830 4.069 1.00 88.25 111 ARG A N 1
ATOM 929 C CA . ARG A 1 111 ? 10.584 8.404 5.122 1.00 88.25 111 ARG A CA 1
ATOM 930 C C . ARG A 1 111 ? 9.423 7.473 5.415 1.00 88.25 111 ARG A C 1
ATOM 932 O O . ARG A 1 111 ? 8.858 6.888 4.491 1.00 88.25 111 ARG A O 1
ATOM 939 N N . LYS A 1 112 ? 9.059 7.379 6.691 1.00 91.50 112 LYS A N 1
ATOM 940 C CA . LYS A 1 112 ? 7.941 6.574 7.179 1.00 91.50 112 LYS A CA 1
ATOM 941 C C . LYS A 1 112 ? 6.744 7.452 7.532 1.00 91.50 112 LYS A C 1
ATOM 943 O O . LYS A 1 112 ? 6.873 8.414 8.283 1.00 91.50 112 LYS A O 1
ATOM 948 N N . GLU A 1 113 ? 5.570 7.061 7.055 1.00 89.62 113 GLU A N 1
ATOM 949 C CA . GLU A 1 113 ? 4.268 7.604 7.450 1.00 89.62 113 GLU A CA 1
ATOM 950 C C . GLU A 1 113 ? 3.316 6.463 7.827 1.00 89.62 113 GLU A C 1
ATOM 952 O O . GLU A 1 113 ? 3.326 5.402 7.203 1.00 89.62 113 GLU A O 1
ATOM 957 N N . ILE A 1 114 ? 2.491 6.671 8.854 1.00 87.44 114 ILE A N 1
ATOM 958 C CA . ILE A 1 114 ? 1.388 5.767 9.209 1.00 87.44 114 ILE A CA 1
ATOM 959 C C . ILE A 1 114 ? 0.104 6.405 8.690 1.00 87.44 114 ILE A C 1
ATOM 961 O O . ILE A 1 114 ? -0.164 7.569 8.983 1.00 87.44 114 ILE A O 1
ATOM 965 N N . ILE A 1 115 ? -0.669 5.647 7.922 1.00 84.56 115 ILE A N 1
ATOM 966 C CA . ILE A 1 115 ? -1.891 6.110 7.271 1.00 84.56 115 ILE A CA 1
ATOM 967 C C . ILE A 1 115 ? -3.024 5.200 7.725 1.00 84.56 115 ILE A C 1
ATOM 969 O O . ILE A 1 115 ? -2.966 3.990 7.531 1.00 84.56 115 ILE A O 1
ATOM 973 N N . TYR A 1 116 ? -4.048 5.776 8.344 1.00 84.12 116 TYR A N 1
ATOM 974 C CA . TYR A 1 116 ? -5.231 5.040 8.791 1.00 84.12 116 TYR A CA 1
ATOM 975 C C . TYR A 1 116 ? -6.284 4.965 7.683 1.00 84.12 116 TYR A C 1
ATOM 977 O O . TYR A 1 116 ? -6.254 5.761 6.737 1.00 84.12 116 TYR A O 1
ATOM 985 N N . SER A 1 117 ? -7.205 4.002 7.777 1.00 75.69 117 SER A N 1
ATOM 986 C CA . SER A 1 117 ? -8.121 3.657 6.675 1.00 75.69 117 SER A CA 1
ATOM 987 C C . SER A 1 117 ? -8.948 4.846 6.176 1.00 75.69 117 SER A C 1
ATOM 989 O O . SER A 1 117 ? -9.127 5.007 4.968 1.00 75.69 117 SER A O 1
ATOM 991 N N . GLN A 1 118 ? -9.378 5.729 7.081 1.00 68.75 118 GLN A N 1
ATOM 992 C CA . GLN A 1 118 ? -10.174 6.915 6.748 1.00 68.75 118 GLN A CA 1
ATOM 993 C C . GLN A 1 118 ? -9.406 7.952 5.917 1.00 68.75 118 GLN A C 1
ATOM 995 O O . GLN A 1 118 ? -10.022 8.730 5.192 1.00 68.75 118 GLN A O 1
ATOM 1000 N N . HIS A 1 119 ? -8.073 7.936 5.978 1.00 63.19 119 HIS A N 1
ATOM 1001 C CA . HIS A 1 119 ? -7.206 8.886 5.284 1.00 63.19 119 HIS A CA 1
ATOM 1002 C C . HIS A 1 119 ? -6.559 8.307 4.022 1.00 63.19 119 HIS A C 1
ATOM 1004 O O . HIS A 1 119 ? -5.955 9.053 3.257 1.00 63.19 119 HIS A O 1
ATOM 1010 N N . ALA A 1 120 ? -6.696 7.007 3.742 1.00 59.94 120 ALA A N 1
ATOM 1011 C CA . ALA A 1 120 ? -6.041 6.379 2.590 1.00 59.94 120 ALA A CA 1
ATOM 1012 C C . ALA A 1 120 ? -6.390 7.056 1.246 1.00 59.94 120 ALA A C 1
ATOM 1014 O O . ALA A 1 120 ? -5.517 7.234 0.391 1.00 59.94 120 ALA A O 1
ATOM 1015 N N . GLN A 1 121 ? -7.638 7.523 1.094 1.00 61.53 121 GLN A N 1
ATOM 1016 C CA . GLN A 1 121 ? -8.083 8.268 -0.090 1.00 61.53 121 GLN A CA 1
ATOM 1017 C C . GLN A 1 121 ? -7.373 9.623 -0.249 1.00 61.53 121 GLN A C 1
ATOM 1019 O O . GLN A 1 121 ? -7.077 10.019 -1.375 1.00 61.53 121 GLN A O 1
ATOM 1024 N N . GLU A 1 122 ? -7.050 10.313 0.851 1.00 59.47 122 GLU A N 1
ATOM 1025 C CA . GLU A 1 122 ? -6.346 11.607 0.826 1.00 59.47 122 GLU A CA 1
ATOM 1026 C C . GLU A 1 122 ? -4.917 11.470 0.282 1.00 59.47 122 GLU A C 1
ATOM 1028 O O . GLU A 1 122 ? -4.385 12.400 -0.324 1.00 59.47 122 GLU A O 1
ATOM 1033 N N . PHE A 1 123 ? -4.316 10.288 0.434 1.00 56.28 123 PHE A N 1
ATOM 1034 C CA . PHE A 1 123 ? -2.976 9.972 -0.060 1.00 56.28 123 PHE A CA 1
ATOM 1035 C C . PHE A 1 123 ? -2.967 9.297 -1.439 1.00 56.28 123 PHE A C 1
ATOM 1037 O O . PHE A 1 123 ? -1.906 8.877 -1.899 1.00 56.28 123 PHE A O 1
ATOM 1044 N N . VAL A 1 124 ? -4.121 9.177 -2.113 1.00 62.34 124 VAL A N 1
ATOM 1045 C CA . VAL A 1 124 ? -4.249 8.450 -3.397 1.00 62.34 124 VAL A CA 1
ATOM 1046 C C . VAL A 1 124 ? -3.723 7.006 -3.274 1.00 62.34 124 VAL A C 1
ATOM 1048 O O . VAL A 1 124 ? -3.147 6.402 -4.188 1.00 62.34 124 VAL A O 1
ATOM 1051 N N . ILE A 1 125 ? -3.902 6.430 -2.087 1.00 64.94 125 ILE A N 1
ATOM 1052 C CA . ILE A 1 125 ? -3.615 5.031 -1.817 1.00 64.94 125 ILE A CA 1
ATOM 1053 C C . ILE A 1 125 ? -4.918 4.291 -2.079 1.00 64.94 125 ILE A C 1
ATOM 1055 O O . ILE A 1 125 ? -5.868 4.400 -1.311 1.00 64.94 125 ILE A O 1
ATOM 1059 N N . GLY A 1 126 ? -4.968 3.523 -3.170 1.00 62.72 126 GLY A N 1
ATOM 1060 C CA . GLY A 1 126 ? -6.121 2.687 -3.532 1.00 62.72 126 GLY A CA 1
ATOM 1061 C C . GLY A 1 126 ? -6.379 1.514 -2.574 1.00 62.72 126 GLY A C 1
ATOM 1062 O O . GLY A 1 126 ? -7.033 0.551 -2.954 1.00 62.72 126 GLY A O 1
ATOM 1063 N N . ILE A 1 127 ? -5.834 1.566 -1.357 1.00 68.00 127 ILE A N 1
ATOM 1064 C CA . ILE A 1 127 ? -5.934 0.532 -0.333 1.00 68.00 127 ILE A CA 1
ATOM 1065 C C . ILE A 1 127 ? -6.796 1.089 0.790 1.00 68.00 127 ILE A C 1
ATOM 1067 O O . ILE A 1 127 ? -6.377 1.972 1.529 1.00 68.00 127 ILE A O 1
ATOM 1071 N N . GLU A 1 128 ? -7.991 0.541 0.954 1.00 82.00 128 GLU A N 1
ATOM 1072 C CA . GLU A 1 128 ? -8.944 0.948 1.993 1.00 82.00 128 GLU A CA 1
ATOM 1073 C C . GLU A 1 128 ? -8.621 0.350 3.381 1.00 82.00 128 GLU A C 1
ATOM 1075 O O . GLU A 1 128 ? -9.523 -0.019 4.139 1.00 82.00 128 GLU A O 1
ATOM 1080 N N . TRP A 1 129 ? -7.337 0.184 3.690 1.00 89.75 129 TRP A N 1
ATOM 1081 C CA . TRP A 1 129 ? -6.832 -0.427 4.918 1.00 89.75 129 TRP A CA 1
ATOM 1082 C C . TRP A 1 129 ? -5.779 0.473 5.556 1.00 89.75 129 TRP A C 1
ATOM 1084 O O . TRP A 1 129 ? -5.054 1.159 4.828 1.00 89.75 129 TRP A O 1
ATOM 1094 N N . PRO A 1 130 ? -5.652 0.452 6.893 1.00 90.88 130 PRO A N 1
ATOM 1095 C CA . PRO A 1 130 ? -4.530 1.095 7.558 1.00 90.88 130 PRO A CA 1
ATOM 1096 C C . PRO A 1 130 ? -3.217 0.554 6.987 1.00 90.88 130 PRO A C 1
ATOM 1098 O O . PRO A 1 130 ? -3.065 -0.643 6.742 1.00 90.88 130 PRO A O 1
ATOM 1101 N N . CYS A 1 131 ? -2.249 1.425 6.744 1.00 93.19 131 CYS A N 1
ATOM 1102 C CA . CYS A 1 131 ? -0.986 1.054 6.135 1.00 93.19 131 CYS A CA 1
ATOM 1103 C C . CYS A 1 131 ? 0.175 1.886 6.674 1.00 93.19 131 CYS A C 1
ATOM 1105 O O . CYS A 1 131 ? 0.016 2.950 7.270 1.00 93.19 131 CYS A O 1
ATOM 1107 N N . ILE A 1 132 ? 1.378 1.360 6.476 1.00 93.88 132 ILE A N 1
ATOM 1108 C CA . ILE A 1 132 ? 2.612 2.117 6.649 1.00 93.88 132 ILE A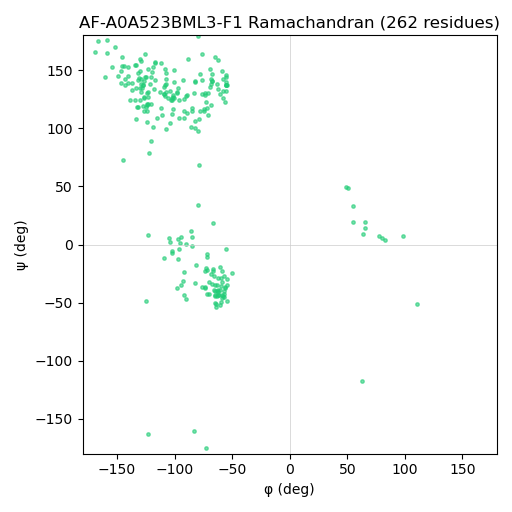 CA 1
ATOM 1109 C C . ILE A 1 132 ? 3.106 2.459 5.250 1.00 93.88 132 ILE A C 1
ATOM 1111 O O . ILE A 1 132 ? 3.290 1.564 4.427 1.00 93.88 132 ILE A O 1
ATOM 1115 N N . ARG A 1 133 ? 3.319 3.740 4.972 1.00 92.38 133 ARG A N 1
ATOM 1116 C CA . ARG A 1 133 ? 3.896 4.217 3.719 1.00 92.38 133 ARG A CA 1
ATOM 1117 C C . ARG A 1 133 ? 5.363 4.544 3.944 1.00 92.38 133 ARG A C 1
ATOM 1119 O O . ARG A 1 133 ? 5.699 5.457 4.694 1.00 92.38 133 ARG A O 1
ATOM 1126 N N . TYR A 1 134 ? 6.220 3.810 3.253 1.00 92.69 134 TYR A N 1
ATOM 1127 C CA . TYR A 1 134 ? 7.618 4.157 3.069 1.00 92.69 134 TYR A CA 1
ATOM 1128 C C . TYR A 1 134 ? 7.768 4.873 1.743 1.00 92.69 134 TYR A C 1
ATOM 1130 O O . TYR A 1 134 ? 7.365 4.339 0.711 1.00 92.69 134 TYR A O 1
ATOM 1138 N N . TYR A 1 135 ? 8.328 6.075 1.749 1.00 89.88 135 TYR A N 1
ATOM 1139 C CA . TYR A 1 135 ? 8.478 6.833 0.517 1.00 89.88 135 TYR A CA 1
ATOM 1140 C C . TYR A 1 135 ? 9.801 7.573 0.420 1.00 89.88 135 TYR A C 1
ATOM 1142 O O . TYR A 1 135 ? 10.407 7.970 1.414 1.00 89.88 135 TYR A O 1
ATOM 1150 N N . TYR A 1 136 ? 10.212 7.785 -0.821 1.00 86.62 136 TYR A N 1
ATOM 1151 C CA . TYR A 1 136 ? 11.334 8.619 -1.205 1.00 86.62 136 TYR A CA 1
ATOM 1152 C C . TYR A 1 136 ? 10.869 9.608 -2.269 1.00 86.62 136 TYR A C 1
ATOM 1154 O O . TYR A 1 136 ? 10.184 9.235 -3.224 1.00 86.62 136 TYR A O 1
ATOM 1162 N N . SER A 1 137 ? 11.266 10.866 -2.100 1.00 81.50 137 SER A N 1
ATOM 1163 C CA . SER A 1 137 ? 11.189 11.890 -3.137 1.00 81.50 137 SER A CA 1
ATOM 1164 C C . SER A 1 137 ? 12.592 12.443 -3.321 1.00 81.50 137 SER A C 1
ATOM 1166 O O . SER A 1 137 ? 13.094 13.162 -2.458 1.00 81.50 137 SER A O 1
ATOM 1168 N N . GLY A 1 138 ? 13.224 12.056 -4.422 1.00 78.25 138 GLY A N 1
ATOM 1169 C CA . GLY A 1 138 ? 14.606 12.395 -4.717 1.00 78.25 138 GLY A CA 1
ATOM 1170 C C . GLY A 1 138 ? 14.795 13.760 -5.350 1.00 78.25 138 GLY A C 1
ATOM 1171 O O . GLY A 1 138 ? 13.927 14.629 -5.301 1.00 78.25 138 GLY A O 1
ATOM 1172 N N . ASN A 1 139 ? 15.955 13.924 -5.985 1.00 78.50 139 ASN A N 1
ATOM 1173 C CA . ASN A 1 139 ? 16.257 15.097 -6.798 1.00 78.50 139 ASN A CA 1
ATOM 1174 C C . ASN A 1 139 ? 15.340 15.175 -8.021 1.00 78.50 139 ASN A C 1
ATOM 1176 O O . ASN A 1 139 ? 14.735 14.183 -8.436 1.00 78.50 139 ASN A O 1
ATOM 1180 N N . SER A 1 140 ? 15.242 16.364 -8.613 1.00 77.06 140 SER A N 1
ATOM 1181 C CA . SER A 1 140 ? 14.512 16.502 -9.864 1.00 77.06 140 SER A CA 1
ATOM 1182 C C . SER A 1 140 ? 15.235 15.772 -10.995 1.00 77.06 140 SER A C 1
ATOM 1184 O O . SER A 1 140 ? 16.470 15.739 -11.027 1.00 77.06 140 SER A O 1
ATOM 1186 N N . PHE A 1 141 ? 14.484 15.224 -11.947 1.00 74.75 141 PHE A N 1
ATOM 1187 C CA . PHE A 1 141 ? 15.066 14.688 -13.173 1.00 74.75 141 PHE A CA 1
ATOM 1188 C C . PHE A 1 141 ? 15.832 15.791 -13.916 1.00 74.75 141 PHE A C 1
ATOM 1190 O O . PHE A 1 141 ? 15.447 16.966 -13.848 1.00 74.75 141 PHE A O 1
ATOM 1197 N N . PRO A 1 142 ? 16.895 15.448 -14.661 1.00 69.38 142 PRO A N 1
ATOM 1198 C CA . PRO A 1 142 ? 17.501 16.396 -15.582 1.00 69.38 142 PRO A CA 1
ATOM 1199 C C . PRO A 1 142 ? 16.442 16.944 -16.550 1.00 69.38 142 PRO A C 1
ATOM 1201 O O . PRO A 1 142 ? 15.610 16.191 -17.066 1.00 69.38 142 PRO A O 1
ATOM 1204 N N . SER A 1 143 ? 16.467 18.252 -16.807 1.00 63.62 143 SER A N 1
ATOM 1205 C CA . SER A 1 143 ? 15.548 18.875 -17.767 1.00 63.62 143 SER A CA 1
ATOM 1206 C C . SER A 1 143 ? 15.655 18.198 -19.140 1.00 63.62 143 SER A C 1
ATOM 1208 O O . SER A 1 143 ? 16.758 17.891 -19.594 1.00 63.62 143 SER A O 1
ATOM 1210 N N . GLY A 1 144 ? 14.515 17.941 -19.786 1.00 66.00 144 GLY A N 1
ATOM 1211 C CA . GLY A 1 144 ? 14.450 17.254 -21.082 1.00 66.00 144 GLY A CA 1
ATOM 1212 C C . GLY A 1 144 ? 14.565 15.725 -21.026 1.00 66.00 144 GLY A C 1
ATOM 1213 O O . GLY A 1 144 ? 14.594 15.098 -22.077 1.00 66.00 144 GLY A O 1
ATOM 1214 N N . THR A 1 145 ? 14.607 15.115 -19.834 1.00 70.50 145 THR A N 1
ATOM 1215 C CA . THR A 1 145 ? 14.545 13.643 -19.679 1.00 70.50 145 THR A CA 1
ATOM 1216 C C . THR A 1 145 ? 13.173 13.075 -20.055 1.00 70.50 145 THR A C 1
ATOM 1218 O O . THR A 1 145 ? 13.060 11.909 -20.414 1.00 70.50 145 THR A O 1
ATOM 1221 N N . ILE A 1 146 ? 12.125 13.895 -19.953 1.00 75.31 146 ILE A N 1
ATOM 1222 C CA . ILE A 1 146 ? 10.739 13.507 -20.206 1.00 75.31 146 ILE A CA 1
ATOM 1223 C C . ILE A 1 146 ? 10.138 14.529 -21.161 1.00 75.31 146 ILE A C 1
ATOM 1225 O O . ILE A 1 146 ? 10.142 15.731 -20.886 1.00 75.31 146 ILE A O 1
ATOM 1229 N N . HIS A 1 147 ? 9.612 14.047 -22.282 1.00 73.62 147 HIS A N 1
ATOM 1230 C CA . HIS A 1 147 ? 8.884 14.860 -23.250 1.00 73.62 147 HIS A CA 1
ATOM 1231 C C . HIS A 1 147 ? 7.450 15.102 -22.752 1.00 73.62 147 HIS A C 1
ATOM 1233 O O . HIS A 1 147 ? 6.488 14.574 -23.298 1.00 73.62 147 HIS A O 1
ATOM 1239 N N . GLU A 1 148 ? 7.296 15.887 -21.678 1.00 72.50 148 GLU A N 1
ATOM 1240 C CA . GLU A 1 148 ? 6.010 16.070 -20.974 1.00 72.50 148 GLU A CA 1
ATOM 1241 C C . GLU A 1 148 ? 4.872 16.577 -21.873 1.00 72.50 148 GLU A C 1
ATOM 1243 O O . GLU A 1 148 ? 3.700 16.306 -21.608 1.00 72.50 148 GLU A O 1
ATOM 1248 N N . HIS A 1 149 ? 5.217 17.305 -22.936 1.00 78.31 149 HIS A N 1
ATOM 1249 C CA . HIS A 1 149 ? 4.270 17.940 -23.852 1.00 78.31 149 HIS A CA 1
ATOM 1250 C C . HIS A 1 149 ? 3.978 17.126 -25.117 1.00 78.31 149 HIS A C 1
ATOM 1252 O O . HIS A 1 149 ? 3.156 17.556 -25.926 1.00 78.31 149 HIS A O 1
ATOM 1258 N N . GLU A 1 150 ? 4.643 15.986 -25.311 1.00 86.44 150 GLU A N 1
ATOM 1259 C CA . GLU A 1 150 ? 4.409 15.130 -26.471 1.00 86.44 150 GLU A CA 1
ATOM 1260 C C . GLU A 1 150 ? 3.365 14.050 -26.152 1.00 86.44 150 GLU A C 1
ATOM 1262 O O . GLU A 1 150 ? 3.344 13.504 -25.042 1.00 86.44 150 GLU A O 1
ATOM 1267 N N . PRO A 1 151 ? 2.479 13.724 -27.111 1.00 91.75 151 PRO A N 1
ATOM 1268 C CA . PRO A 1 151 ? 1.515 12.658 -26.922 1.00 91.75 151 PRO A CA 1
ATOM 1269 C C . PRO A 1 151 ? 2.209 11.295 -26.892 1.00 91.75 151 PRO A C 1
ATOM 1271 O O . PRO A 1 151 ? 3.006 10.961 -27.770 1.00 91.75 151 PRO A O 1
ATOM 1274 N N . LEU A 1 152 ? 1.815 10.456 -25.938 1.00 94.25 152 LEU A N 1
ATOM 1275 C CA . LEU A 1 152 ? 2.205 9.053 -25.899 1.00 94.25 152 LEU A CA 1
ATOM 1276 C C . LEU A 1 152 ? 1.231 8.249 -26.756 1.00 94.25 152 LEU A C 1
ATOM 1278 O O . LEU A 1 152 ? 0.101 7.945 -26.359 1.00 94.25 152 LEU A O 1
ATOM 1282 N N . ALA A 1 153 ? 1.681 7.919 -27.963 1.00 93.81 153 ALA A N 1
ATOM 1283 C CA . ALA A 1 153 ? 0.899 7.191 -28.948 1.00 93.81 153 ALA A CA 1
ATOM 1284 C C . ALA A 1 153 ? 1.735 6.077 -29.585 1.00 93.81 153 ALA A C 1
ATOM 1286 O O . ALA A 1 153 ? 2.786 6.320 -30.176 1.00 93.81 153 ALA A O 1
ATOM 1287 N N . ARG A 1 154 ? 1.241 4.839 -29.514 1.00 94.38 154 ARG A N 1
ATOM 1288 C CA . ARG A 1 154 ? 1.804 3.695 -30.238 1.00 94.38 154 ARG A CA 1
ATOM 1289 C C . ARG A 1 154 ? 0.685 2.738 -30.621 1.00 94.38 154 ARG A C 1
ATOM 1291 O O . ARG A 1 154 ? -0.313 2.630 -29.916 1.00 94.38 154 ARG A O 1
ATOM 1298 N N . LEU A 1 155 ? 0.852 2.038 -31.742 1.00 92.62 155 LEU A N 1
ATOM 1299 C CA . LEU A 1 155 ? -0.116 1.038 -32.187 1.00 92.62 155 LEU A CA 1
ATOM 1300 C C . LEU A 1 155 ? -0.345 -0.014 -31.084 1.00 92.62 155 LEU A C 1
ATOM 1302 O O . LEU A 1 155 ? 0.623 -0.541 -30.539 1.00 92.62 155 LEU A O 1
ATOM 1306 N N . ASN A 1 156 ? -1.612 -0.324 -30.795 1.00 93.50 156 ASN A N 1
ATOM 1307 C CA . ASN A 1 156 ? -2.060 -1.268 -29.758 1.00 93.50 156 ASN A CA 1
ATOM 1308 C C . ASN A 1 156 ? -1.751 -0.871 -28.302 1.00 93.50 156 ASN A C 1
ATOM 1310 O O . ASN A 1 156 ? -1.870 -1.716 -27.418 1.00 93.50 156 ASN A O 1
ATOM 1314 N N . LEU A 1 157 ? -1.386 0.387 -28.037 1.00 96.19 157 LEU A N 1
ATOM 1315 C CA . LEU A 1 157 ? -1.308 0.934 -26.681 1.00 96.19 157 LEU A CA 1
ATOM 1316 C C . LEU A 1 157 ? -2.393 2.000 -26.471 1.00 96.19 157 LEU A C 1
ATOM 1318 O O . LEU A 1 157 ? -2.840 2.611 -27.448 1.00 96.19 157 LEU A O 1
ATOM 1322 N N . PRO A 1 158 ? -2.811 2.258 -25.218 1.00 95.94 158 PRO A N 1
ATOM 1323 C CA . PRO A 1 158 ? -3.668 3.397 -24.916 1.00 95.94 158 PRO A CA 1
ATOM 1324 C C . PRO A 1 158 ? -3.038 4.708 -25.400 1.00 95.94 158 PRO A C 1
ATOM 1326 O O . PRO A 1 158 ? -1.817 4.877 -25.380 1.00 95.94 158 PRO A O 1
ATOM 1329 N N . PHE A 1 159 ? -3.871 5.643 -25.842 1.00 95.94 159 PHE A N 1
ATOM 1330 C CA . PHE A 1 159 ? -3.427 6.984 -26.203 1.00 95.94 159 PHE A CA 1
ATOM 1331 C C . PHE A 1 159 ? -3.478 7.893 -24.976 1.00 95.94 159 PHE A C 1
ATOM 1333 O O . PHE A 1 159 ? -4.536 8.014 -24.355 1.00 95.94 159 PHE A O 1
ATOM 1340 N N . TYR A 1 160 ? -2.376 8.584 -24.685 1.00 95.69 160 TYR A N 1
ATOM 1341 C CA . TYR A 1 160 ? -2.352 9.654 -23.691 1.00 95.69 160 TYR A CA 1
ATOM 1342 C C . TYR A 1 160 ? -1.864 10.954 -24.330 1.00 95.69 160 TYR A C 1
ATOM 1344 O O . TYR A 1 160 ? -0.828 10.953 -24.995 1.00 95.69 160 TYR A O 1
ATOM 1352 N N . PRO A 1 161 ? -2.562 12.082 -24.121 1.00 93.00 161 PRO A N 1
ATOM 1353 C CA . PRO A 1 161 ? -2.154 13.344 -24.725 1.00 93.00 161 PRO A CA 1
ATOM 1354 C C . PRO A 1 161 ? -0.882 13.930 -24.094 1.00 93.00 161 PRO A C 1
ATOM 1356 O O . PRO A 1 161 ? -0.212 14.705 -24.763 1.00 93.00 161 PRO A O 1
ATOM 1359 N N . TYR A 1 162 ? -0.542 13.545 -22.856 1.00 91.25 162 TYR A N 1
ATOM 1360 C CA . TYR A 1 162 ? 0.655 13.990 -22.134 1.00 91.25 162 TYR A CA 1
ATOM 1361 C C . TYR A 1 162 ? 1.205 12.878 -21.238 1.00 91.25 162 TYR A C 1
ATOM 1363 O O . TYR A 1 162 ? 0.441 12.040 -20.743 1.00 91.25 162 TYR A O 1
ATOM 1371 N N . PHE A 1 163 ? 2.513 12.920 -20.962 1.00 91.56 163 PHE A N 1
ATOM 1372 C CA . PHE A 1 163 ? 3.174 11.978 -20.053 1.00 91.56 163 PHE A CA 1
ATOM 1373 C C . PHE A 1 163 ? 2.557 11.984 -18.651 1.00 91.56 163 PHE A C 1
ATOM 1375 O O . PHE A 1 163 ? 2.334 10.922 -18.082 1.00 91.56 163 PHE A O 1
ATOM 1382 N N . SER A 1 164 ? 2.247 13.164 -18.106 1.00 91.56 164 SER A N 1
ATOM 1383 C CA . SER A 1 164 ? 1.695 13.314 -16.754 1.00 91.56 164 SER A CA 1
ATOM 1384 C C . SER A 1 164 ? 0.396 12.529 -16.553 1.00 91.56 164 SER A C 1
ATOM 1386 O O . SER A 1 164 ? 0.229 11.870 -15.533 1.00 91.56 164 SER A O 1
ATOM 1388 N N . ILE A 1 165 ? -0.483 12.525 -17.559 1.00 92.88 165 ILE A N 1
ATOM 1389 C CA . ILE A 1 165 ? -1.757 11.794 -17.519 1.00 92.88 165 ILE A CA 1
ATOM 1390 C C . ILE A 1 165 ? -1.516 10.285 -17.585 1.00 92.88 165 ILE A C 1
ATOM 1392 O O . ILE A 1 165 ? -2.146 9.532 -16.844 1.00 92.88 165 ILE A O 1
ATOM 1396 N N . ALA A 1 166 ? -0.601 9.833 -18.450 1.00 94.56 166 ALA A N 1
ATOM 1397 C CA . ALA A 1 166 ? -0.219 8.423 -18.502 1.00 94.56 166 ALA A CA 1
ATOM 1398 C C . ALA A 1 166 ? 0.385 7.967 -17.169 1.00 94.56 166 ALA A C 1
ATOM 1400 O O . ALA A 1 166 ? 0.019 6.918 -16.650 1.00 94.56 166 ALA A O 1
ATOM 1401 N N . PHE A 1 167 ? 1.261 8.789 -16.590 1.00 93.62 167 PHE A N 1
ATOM 1402 C CA . PHE A 1 167 ? 1.891 8.527 -15.306 1.00 93.62 167 PHE A CA 1
ATOM 1403 C C . PHE A 1 167 ? 0.857 8.406 -14.188 1.00 93.62 167 PHE A C 1
ATOM 1405 O O . PHE A 1 167 ? 0.839 7.398 -13.488 1.00 93.62 167 PHE A O 1
ATOM 1412 N N . GLU A 1 168 ? -0.032 9.387 -14.043 1.00 93.25 168 GLU A N 1
ATOM 1413 C CA . GLU A 1 168 ? -1.071 9.376 -13.010 1.00 93.25 168 GLU A CA 1
ATOM 1414 C C . GLU A 1 168 ? -2.035 8.196 -13.177 1.00 93.25 168 GLU A C 1
ATOM 1416 O O . GLU A 1 168 ? -2.373 7.553 -12.186 1.00 93.25 168 GLU A O 1
ATOM 1421 N N . SER A 1 169 ? -2.408 7.854 -14.414 1.00 93.19 169 SER A N 1
ATOM 1422 C CA . SER A 1 169 ? -3.242 6.684 -14.730 1.00 93.19 169 SER A CA 1
ATOM 1423 C C . SER A 1 169 ? -2.556 5.364 -14.373 1.00 93.19 169 SER A C 1
ATOM 1425 O O . SER A 1 169 ? -3.143 4.508 -13.713 1.00 93.19 169 SER A O 1
ATOM 1427 N N . GLU A 1 170 ? -1.317 5.167 -14.827 1.00 94.31 170 GLU A N 1
ATOM 1428 C CA . GLU A 1 170 ? -0.651 3.868 -14.722 1.00 94.31 170 GLU A CA 1
ATOM 1429 C C . GLU A 1 170 ? -0.014 3.635 -13.353 1.00 94.31 170 GLU A C 1
ATOM 1431 O O . GLU A 1 170 ? -0.019 2.498 -12.867 1.00 94.31 170 GLU A O 1
ATOM 1436 N N . MET A 1 171 ? 0.486 4.696 -12.714 1.00 92.06 171 MET A N 1
ATOM 1437 C CA . MET A 1 171 ? 1.122 4.638 -11.398 1.00 92.06 171 MET A CA 1
ATOM 1438 C C . MET A 1 171 ? 0.133 4.870 -10.251 1.00 92.06 171 MET A C 1
ATOM 1440 O O . MET A 1 171 ? 0.394 4.400 -9.144 1.00 92.06 171 MET A O 1
ATOM 1444 N N . GLU A 1 172 ? -0.999 5.545 -10.490 1.00 90.62 172 GLU A N 1
ATOM 1445 C CA . GLU A 1 172 ? -1.883 6.096 -9.444 1.00 90.62 172 GLU A CA 1
ATOM 1446 C C . GLU A 1 172 ? -1.085 6.937 -8.435 1.00 90.62 172 GLU A C 1
ATOM 1448 O O . GLU A 1 172 ? -1.138 6.731 -7.222 1.00 90.62 172 GLU A O 1
ATOM 1453 N N . MET A 1 173 ? -0.259 7.840 -8.957 1.00 88.25 173 MET A N 1
ATOM 1454 C CA . MET A 1 173 ? 0.576 8.767 -8.197 1.00 88.25 173 MET A CA 1
ATOM 1455 C C . MET A 1 173 ? 0.560 10.114 -8.901 1.00 88.25 173 MET A C 1
ATOM 1457 O O . MET A 1 173 ? 0.691 10.151 -10.120 1.00 88.25 173 MET A O 1
ATOM 1461 N N . VAL A 1 174 ? 0.475 11.206 -8.141 1.00 87.44 174 VAL A N 1
ATOM 1462 C CA . VAL A 1 174 ? 0.506 12.567 -8.701 1.00 87.44 174 VAL A CA 1
ATOM 1463 C C . VAL A 1 174 ? 1.825 12.809 -9.439 1.00 87.44 174 VAL A C 1
ATOM 1465 O O . VAL A 1 174 ? 2.906 12.586 -8.874 1.00 87.44 174 VAL A O 1
ATOM 1468 N N . TRP A 1 175 ? 1.749 13.292 -10.681 1.00 86.50 175 TRP A N 1
ATOM 1469 C CA . TRP A 1 175 ? 2.931 13.582 -11.490 1.00 86.50 175 TRP A CA 1
ATOM 1470 C C . TRP A 1 175 ? 3.728 14.776 -10.941 1.00 86.50 175 TRP A C 1
ATOM 1472 O O . TRP A 1 175 ? 3.171 15.745 -10.429 1.00 86.50 175 TRP A O 1
ATOM 1482 N N . ASN A 1 176 ? 5.059 14.691 -11.019 1.00 83.75 176 ASN A N 1
ATOM 1483 C CA . ASN A 1 176 ? 5.992 15.750 -10.633 1.00 83.75 176 ASN A CA 1
ATOM 1484 C C . ASN A 1 176 ? 7.425 15.445 -11.100 1.00 83.75 176 ASN A C 1
ATOM 1486 O O . ASN A 1 176 ? 7.793 14.308 -11.378 1.00 83.75 176 ASN A O 1
ATOM 1490 N N . ASN A 1 177 ? 8.240 16.496 -11.042 1.00 82.56 177 ASN A N 1
ATOM 1491 C CA . ASN A 1 177 ? 9.645 16.598 -11.429 1.00 82.56 177 ASN A CA 1
ATOM 1492 C C . ASN A 1 177 ? 10.644 15.616 -10.794 1.00 82.56 177 ASN A C 1
ATOM 1494 O O . ASN A 1 177 ? 11.820 15.731 -11.128 1.00 82.56 177 ASN A O 1
ATOM 1498 N N . TYR A 1 178 ? 10.260 14.749 -9.854 1.00 85.69 178 TYR A N 1
ATOM 1499 C CA . TYR A 1 178 ? 11.190 14.082 -8.933 1.00 85.69 178 TYR A CA 1
ATOM 1500 C C . TYR A 1 178 ? 11.181 12.559 -9.052 1.00 85.69 178 TYR A C 1
ATOM 1502 O O . TYR A 1 178 ? 10.137 11.950 -9.285 1.00 85.69 178 TYR A O 1
ATOM 1510 N N . PHE A 1 179 ? 12.339 11.937 -8.799 1.00 84.75 179 PHE A N 1
ATOM 1511 C CA . PHE A 1 179 ? 12.417 10.489 -8.580 1.00 84.75 179 PHE A CA 1
ATOM 1512 C C . PHE A 1 179 ? 11.518 10.088 -7.411 1.00 84.75 179 PHE A C 1
ATOM 1514 O O . PHE A 1 179 ? 11.601 10.702 -6.343 1.00 84.75 179 PHE A O 1
ATOM 1521 N N . ARG A 1 180 ? 10.695 9.048 -7.586 1.00 87.75 180 ARG A N 1
ATOM 1522 C CA . ARG A 1 180 ? 9.791 8.577 -6.530 1.00 87.75 180 ARG A CA 1
ATOM 1523 C C . ARG A 1 180 ? 9.881 7.086 -6.273 1.00 87.75 180 ARG A C 1
ATOM 1525 O O . ARG A 1 180 ? 9.883 6.274 -7.191 1.00 87.75 180 ARG A O 1
ATOM 1532 N N . ALA A 1 181 ? 9.863 6.724 -5.003 1.00 88.94 181 ALA A N 1
ATOM 1533 C CA . ALA A 1 181 ? 9.577 5.363 -4.587 1.00 88.94 181 ALA A CA 1
ATOM 1534 C C . ALA A 1 181 ? 8.504 5.407 -3.507 1.00 88.94 181 ALA A C 1
ATOM 1536 O O . ALA A 1 181 ? 8.598 6.219 -2.590 1.00 88.94 181 ALA A O 1
ATOM 1537 N N . GLU A 1 182 ? 7.501 4.546 -3.617 1.00 91.19 182 GLU A N 1
ATOM 1538 C CA . GLU A 1 182 ? 6.482 4.342 -2.595 1.00 91.19 182 GLU A CA 1
ATOM 1539 C C . GLU A 1 182 ? 6.303 2.847 -2.356 1.00 91.19 182 GLU A C 1
ATOM 1541 O O . GLU A 1 182 ? 5.935 2.097 -3.258 1.00 91.19 182 GLU A O 1
ATOM 1546 N N . ILE A 1 183 ? 6.570 2.410 -1.132 1.00 93.19 183 ILE A N 1
ATOM 1547 C CA . ILE A 1 183 ? 6.332 1.050 -0.665 1.00 93.19 183 ILE A CA 1
ATOM 1548 C C . ILE A 1 183 ? 5.277 1.145 0.423 1.00 93.19 183 ILE A C 1
ATOM 1550 O O . ILE A 1 183 ? 5.520 1.666 1.512 1.00 93.19 183 ILE A O 1
ATOM 1554 N N . ILE A 1 184 ? 4.080 0.674 0.104 1.00 94.00 184 ILE A N 1
ATOM 1555 C CA . ILE A 1 184 ? 2.942 0.703 1.012 1.00 94.00 184 ILE A CA 1
ATOM 1556 C C . ILE A 1 184 ? 2.856 -0.673 1.666 1.00 94.00 184 ILE A C 1
ATOM 1558 O O . ILE A 1 184 ? 2.919 -1.682 0.979 1.00 94.00 184 ILE A O 1
ATOM 1562 N N . ILE A 1 185 ? 2.740 -0.732 2.989 1.00 95.50 185 ILE A N 1
ATOM 1563 C CA . ILE A 1 185 ? 2.682 -1.971 3.773 1.00 95.50 185 ILE A CA 1
ATOM 1564 C C . ILE A 1 185 ? 1.352 -1.980 4.541 1.00 95.50 185 ILE A C 1
ATOM 1566 O O . ILE A 1 185 ? 1.290 -1.452 5.657 1.00 95.50 185 ILE A O 1
ATOM 1570 N N . PRO A 1 186 ? 0.266 -2.520 3.961 1.00 93.69 186 PRO A N 1
ATOM 1571 C CA . PRO A 1 186 ? -1.054 -2.555 4.592 1.00 93.69 186 PRO A CA 1
ATOM 1572 C C . PRO A 1 186 ? -1.122 -3.494 5.794 1.00 93.69 186 PRO A C 1
ATOM 1574 O O . PRO A 1 186 ? -0.426 -4.507 5.838 1.00 93.69 186 PRO A O 1
ATOM 1577 N N . ASP A 1 187 ? -1.989 -3.186 6.749 1.00 94.00 187 ASP A N 1
ATOM 1578 C CA . ASP A 1 187 ? -2.379 -4.073 7.840 1.00 94.00 187 ASP A CA 1
ATOM 1579 C C . ASP A 1 187 ? -3.806 -4.570 7.592 1.00 94.00 187 ASP A C 1
ATOM 1581 O O . ASP A 1 187 ? -4.779 -3.868 7.847 1.00 94.00 187 ASP A O 1
ATOM 1585 N N . TYR A 1 188 ? -3.936 -5.786 7.069 1.00 93.12 188 TYR A N 1
ATOM 1586 C CA . TYR A 1 188 ? -5.215 -6.418 6.739 1.00 93.12 188 TYR A CA 1
ATOM 1587 C C . TYR A 1 188 ? -5.865 -7.124 7.939 1.00 93.12 188 TYR A C 1
ATOM 1589 O O . TYR A 1 188 ? -6.866 -7.824 7.780 1.00 93.12 188 TYR A O 1
ATOM 1597 N N . ARG A 1 189 ? -5.313 -6.990 9.155 1.00 93.81 189 ARG A N 1
ATOM 1598 C CA . ARG A 1 189 ? -5.869 -7.650 10.348 1.00 93.81 189 ARG A CA 1
ATOM 1599 C C . ARG A 1 189 ? -7.267 -7.130 10.670 1.00 93.81 189 ARG A C 1
ATOM 1601 O O . ARG A 1 189 ? -8.192 -7.938 10.776 1.00 93.81 189 ARG A O 1
ATOM 1608 N N . ALA A 1 190 ? -7.418 -5.812 10.798 1.00 93.62 190 ALA A N 1
ATOM 1609 C CA . ALA A 1 190 ? -8.689 -5.160 11.098 1.00 93.62 190 ALA A CA 1
ATOM 1610 C C . ALA A 1 190 ? -8.722 -3.712 10.587 1.00 93.62 190 ALA A C 1
ATOM 1612 O O . ALA A 1 190 ? -7.679 -3.069 10.496 1.00 93.62 190 ALA A O 1
ATOM 1613 N N . ARG A 1 191 ? -9.921 -3.201 10.289 1.00 93.31 191 ARG A N 1
ATOM 1614 C CA . ARG A 1 191 ? -10.153 -1.789 9.944 1.00 93.31 191 ARG A CA 1
ATOM 1615 C C . ARG A 1 191 ? -11.487 -1.279 10.477 1.00 93.31 191 ARG A C 1
ATOM 1617 O O . ARG A 1 191 ? -12.449 -2.042 10.603 1.00 93.31 191 ARG A O 1
ATOM 1624 N N . ILE A 1 192 ? -11.570 0.024 10.706 1.00 92.56 192 ILE A N 1
ATOM 1625 C CA . ILE A 1 192 ? -12.822 0.751 10.904 1.00 92.56 192 ILE A CA 1
ATOM 1626 C C . ILE A 1 192 ? -13.416 0.998 9.515 1.00 92.56 192 ILE A C 1
ATOM 1628 O O . ILE A 1 192 ? -13.050 1.941 8.821 1.00 92.56 192 ILE A O 1
ATOM 1632 N N . ARG A 1 193 ? -14.358 0.150 9.089 1.00 90.31 193 ARG A N 1
ATOM 1633 C CA . ARG A 1 193 ? -15.014 0.306 7.783 1.00 90.31 193 ARG A CA 1
ATOM 1634 C C . ARG A 1 193 ? -15.857 1.576 7.733 1.00 90.31 193 ARG A C 1
ATOM 1636 O O . ARG A 1 193 ? -15.956 2.218 6.688 1.00 90.31 193 ARG A O 1
ATOM 1643 N N . ARG A 1 194 ? -16.544 1.900 8.833 1.00 88.75 194 ARG A N 1
ATOM 1644 C CA . ARG A 1 194 ? -17.456 3.045 8.880 1.00 88.75 194 ARG A CA 1
ATOM 1645 C C . ARG A 1 194 ? -17.753 3.500 10.303 1.00 88.75 194 ARG A C 1
ATOM 1647 O O . ARG A 1 194 ? -17.972 2.682 11.191 1.00 88.75 194 ARG A O 1
ATOM 1654 N N . LEU A 1 195 ? -17.902 4.812 10.469 1.00 89.75 195 LEU A N 1
ATOM 1655 C CA . LEU A 1 195 ? -18.551 5.427 11.625 1.00 89.75 195 LEU A CA 1
ATOM 1656 C C . LEU A 1 195 ? -19.939 5.940 11.224 1.00 89.75 195 LEU A C 1
ATOM 1658 O O . LEU A 1 195 ? -20.085 6.698 10.261 1.00 89.75 195 LEU A O 1
ATOM 1662 N N . LYS A 1 196 ? -20.977 5.522 11.951 1.00 90.81 196 LYS A N 1
ATOM 1663 C CA . LYS A 1 196 ? -22.364 5.931 11.709 1.00 90.81 196 LYS A CA 1
ATOM 1664 C C . LYS A 1 196 ? -22.972 6.529 12.970 1.00 90.81 196 LYS A C 1
ATOM 1666 O O . LYS A 1 196 ? -23.156 5.841 13.970 1.00 90.81 196 LYS A O 1
ATOM 1671 N N . VAL A 1 197 ? -23.362 7.797 12.900 1.00 90.25 197 VAL A N 1
ATOM 1672 C CA . VAL A 1 197 ? -24.154 8.439 13.955 1.00 90.25 197 VAL A CA 1
ATOM 1673 C C . VAL A 1 197 ? -25.575 7.872 13.910 1.00 90.25 197 VAL A C 1
ATOM 1675 O O . VAL A 1 197 ? -26.265 7.989 12.897 1.00 90.25 197 VAL A O 1
ATOM 1678 N N . LEU A 1 198 ? -26.001 7.213 14.989 1.00 92.00 198 LE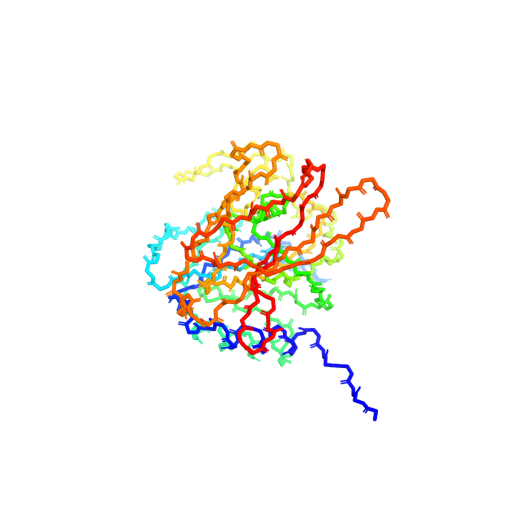U A N 1
ATOM 1679 C CA . LEU A 1 198 ? -27.355 6.671 15.141 1.00 92.00 198 LEU A CA 1
ATOM 1680 C C . LEU A 1 198 ? -28.288 7.664 15.845 1.00 92.00 198 LEU A C 1
ATOM 1682 O O . LEU A 1 198 ? -29.486 7.678 15.578 1.00 92.00 198 LEU A O 1
ATOM 1686 N N . SER A 1 199 ? -27.741 8.478 16.749 1.00 92.25 199 SER A N 1
ATOM 1687 C CA . SER A 1 199 ? -28.408 9.618 17.387 1.00 92.25 199 SER A CA 1
ATOM 1688 C C . SER A 1 199 ? -27.358 10.594 17.923 1.00 92.25 199 SER A C 1
ATOM 1690 O O . SER A 1 199 ? -26.171 10.274 17.924 1.00 92.25 199 SER A O 1
ATOM 1692 N N . GLU A 1 200 ? -27.790 11.734 18.460 1.00 89.06 200 GLU A N 1
ATOM 1693 C CA . GLU A 1 200 ? -26.924 12.728 19.114 1.00 89.06 200 G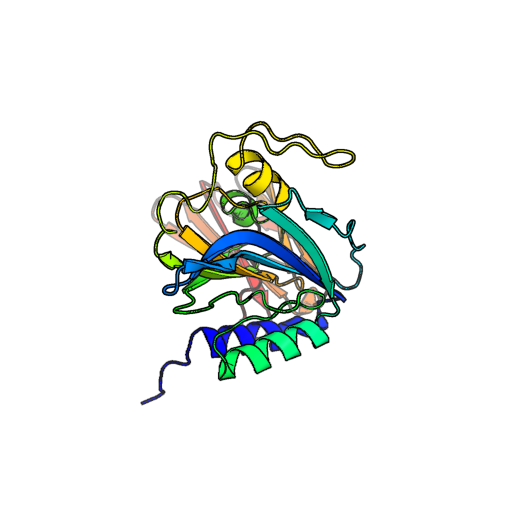LU A CA 1
ATOM 1694 C C . GLU A 1 200 ? -25.984 12.143 20.180 1.00 89.06 200 GLU A C 1
ATOM 1696 O O . GLU A 1 200 ? -24.937 12.721 20.437 1.00 89.06 200 GLU A O 1
ATOM 1701 N N . LYS A 1 201 ? -26.321 10.994 20.780 1.00 91.75 201 LYS A N 1
ATOM 1702 C CA . LYS A 1 201 ? -25.547 10.360 21.860 1.00 91.75 201 LYS A CA 1
ATOM 1703 C C . LYS A 1 201 ? -25.105 8.930 21.557 1.00 91.75 201 LYS A C 1
ATOM 1705 O O . LYS A 1 201 ? -24.637 8.225 22.447 1.00 91.75 201 LYS A O 1
ATOM 1710 N N . LYS A 1 202 ? -25.300 8.466 20.320 1.00 93.25 202 LYS A N 1
ATOM 1711 C CA . LYS A 1 202 ? -25.063 7.066 19.951 1.00 93.25 202 LYS A CA 1
ATOM 1712 C C . LYS A 1 202 ? -24.396 6.957 18.593 1.00 93.25 202 LYS A C 1
ATOM 1714 O O . LYS A 1 202 ? -24.950 7.421 17.595 1.00 93.25 202 LYS A O 1
ATOM 1719 N N . VAL A 1 203 ? -23.257 6.278 18.550 1.00 92.81 203 VAL A N 1
ATOM 1720 C CA . VAL A 1 203 ? -22.517 5.955 17.324 1.00 92.81 203 VAL A CA 1
ATOM 1721 C C . VAL A 1 203 ? -22.392 4.445 17.191 1.00 92.81 203 VAL A C 1
ATOM 1723 O O . VAL A 1 203 ? -22.258 3.725 18.178 1.00 92.81 203 VAL A O 1
ATOM 1726 N N . ASN A 1 204 ? -22.464 3.973 15.952 1.00 94.94 204 ASN A N 1
ATOM 1727 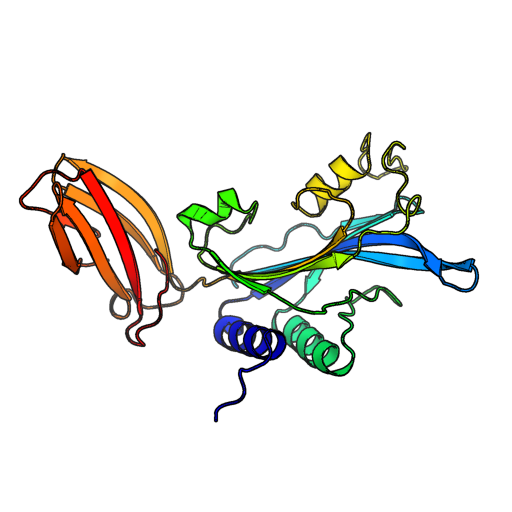C CA . ASN A 1 204 ? -22.089 2.625 15.577 1.00 94.94 204 ASN A CA 1
ATOM 1728 C C . ASN A 1 204 ? -20.779 2.660 14.785 1.00 94.94 204 ASN A C 1
ATOM 1730 O O . ASN A 1 204 ? -20.646 3.407 13.813 1.00 94.94 204 ASN A O 1
ATOM 1734 N N . VAL A 1 205 ? -19.827 1.857 15.237 1.00 94.31 205 VAL A N 1
ATOM 1735 C CA . VAL A 1 205 ? -18.534 1.606 14.616 1.00 94.31 205 VAL A CA 1
ATOM 1736 C C . VAL A 1 205 ? -18.632 0.257 13.917 1.00 94.31 205 VAL A C 1
ATOM 1738 O O . VAL A 1 205 ? -18.773 -0.778 14.565 1.00 94.31 205 VAL A O 1
ATOM 1741 N N . GLU A 1 206 ? -18.588 0.267 12.590 1.00 94.06 206 GLU A N 1
ATOM 1742 C CA . GLU A 1 206 ? -18.568 -0.947 11.779 1.00 94.06 206 GLU A CA 1
ATOM 1743 C C . GLU A 1 206 ? -17.100 -1.355 11.583 1.00 94.06 206 GLU A C 1
ATOM 1745 O O . GLU A 1 206 ? -16.337 -0.627 10.944 1.00 94.06 206 GLU A O 1
ATOM 1750 N N . VAL A 1 207 ? -16.703 -2.496 12.153 1.00 94.12 207 VAL A N 1
ATOM 1751 C CA . VAL A 1 207 ? -15.331 -3.026 12.096 1.00 94.12 207 VAL A CA 1
ATOM 1752 C C . VAL A 1 207 ? -15.299 -4.260 11.203 1.00 94.12 207 VAL A C 1
ATOM 1754 O O . VAL A 1 207 ? -16.083 -5.186 11.411 1.00 94.12 207 VAL A O 1
ATOM 1757 N N . ASP A 1 208 ? -14.370 -4.294 10.249 1.00 92.81 208 ASP A N 1
ATOM 1758 C CA . ASP A 1 208 ? -14.046 -5.525 9.529 1.00 92.81 208 ASP A CA 1
ATOM 1759 C C . ASP A 1 208 ? -12.806 -6.168 10.172 1.00 92.81 208 ASP A C 1
ATOM 1761 O O . ASP A 1 208 ? -11.814 -5.481 10.426 1.00 92.81 208 ASP A O 1
ATOM 1765 N N . ALA A 1 209 ? -12.838 -7.484 10.402 1.00 92.25 209 ALA A N 1
ATOM 1766 C CA . ALA A 1 209 ? -11.710 -8.271 10.905 1.00 92.25 209 ALA A CA 1
ATOM 1767 C C . ALA A 1 209 ? -11.498 -9.500 10.010 1.00 92.25 209 ALA A C 1
ATOM 1769 O O . ALA A 1 209 ? -12.457 -10.211 9.707 1.00 92.25 209 ALA A O 1
ATOM 1770 N N . PHE A 1 210 ? -10.257 -9.748 9.584 1.00 86.25 210 PHE A N 1
ATOM 1771 C CA . PHE A 1 210 ? -9.925 -10.851 8.665 1.00 86.25 210 PHE A CA 1
ATOM 1772 C C . PHE A 1 210 ? -8.846 -11.773 9.227 1.00 86.25 210 PHE A C 1
ATOM 1774 O O . PHE A 1 210 ? -8.997 -12.991 9.199 1.00 86.25 210 PHE A O 1
ATOM 1781 N N . GLY A 1 211 ? -7.751 -11.196 9.725 1.00 80.44 211 GLY A N 1
ATOM 1782 C CA . GLY A 1 211 ? -6.568 -11.941 10.174 1.00 80.44 211 GLY A CA 1
ATOM 1783 C C . GLY A 1 211 ? -6.412 -12.040 11.690 1.00 80.44 211 GLY A C 1
ATOM 1784 O O . GLY A 1 211 ? -5.379 -12.507 12.158 1.00 80.44 211 GLY A O 1
ATOM 1785 N N . ILE A 1 212 ? -7.390 -11.554 12.453 1.00 90.38 212 ILE A N 1
ATOM 1786 C CA . ILE A 1 212 ? -7.352 -11.480 13.915 1.00 90.38 212 ILE A CA 1
ATOM 1787 C C . ILE A 1 212 ? -8.749 -11.775 14.470 1.00 90.38 212 ILE A C 1
ATOM 1789 O O . ILE A 1 212 ? -9.755 -11.378 13.872 1.00 90.38 212 ILE A O 1
ATOM 1793 N N . SER A 1 213 ? -8.832 -12.486 15.597 1.00 92.31 213 SER A N 1
ATOM 1794 C CA . SER A 1 213 ? -10.125 -12.724 16.239 1.00 92.31 213 SER A CA 1
ATOM 1795 C C . SER A 1 213 ? -10.686 -11.410 16.795 1.00 92.31 213 SER A C 1
ATOM 1797 O O . SER A 1 213 ? -9.932 -10.645 17.400 1.00 92.31 213 SER A O 1
ATOM 1799 N N . PRO A 1 214 ? -12.004 -11.146 16.701 1.00 91.44 214 PRO A N 1
ATOM 1800 C CA . PRO A 1 214 ? -12.608 -9.996 17.367 1.00 91.44 214 PRO A CA 1
ATOM 1801 C C . PRO A 1 214 ? -12.322 -9.941 18.876 1.00 91.44 214 PRO A C 1
ATOM 1803 O O . PRO A 1 214 ? -12.214 -8.866 19.450 1.00 91.44 214 PRO A O 1
ATOM 1806 N N . ASP A 1 215 ? -12.137 -11.095 19.525 1.00 91.81 215 ASP A N 1
ATOM 1807 C CA . ASP A 1 215 ? -11.795 -11.165 20.953 1.00 91.81 215 ASP A CA 1
ATOM 1808 C C . ASP A 1 215 ? -10.352 -10.727 21.263 1.00 91.81 215 ASP A C 1
ATOM 1810 O O . ASP A 1 215 ? -9.971 -10.631 22.431 1.00 91.81 215 ASP A O 1
ATOM 1814 N N . GLU A 1 216 ? -9.529 -10.494 20.241 1.00 94.00 216 GLU A N 1
ATOM 1815 C CA . GLU A 1 216 ? -8.148 -10.008 20.334 1.00 94.00 216 GLU A CA 1
ATOM 1816 C C . GLU A 1 216 ? -8.012 -8.525 19.963 1.00 94.00 216 GLU A C 1
ATOM 1818 O O . GLU A 1 216 ? -6.903 -7.987 20.005 1.00 94.00 216 GLU A O 1
ATOM 1823 N N . ILE A 1 217 ? -9.129 -7.862 19.651 1.00 95.56 217 ILE A N 1
ATOM 1824 C CA . ILE A 1 217 ? -9.196 -6.431 19.365 1.00 95.56 217 ILE A CA 1
ATOM 1825 C C . ILE A 1 217 ? -9.908 -5.725 20.524 1.00 95.56 217 ILE A C 1
ATOM 1827 O O . ILE A 1 217 ? -11.018 -6.086 20.913 1.00 95.56 217 ILE A O 1
ATOM 1831 N N . ALA A 1 218 ? -9.293 -4.668 21.040 1.00 95.19 218 ALA A N 1
ATOM 1832 C CA . ALA A 1 218 ? -9.916 -3.707 21.933 1.00 95.19 218 ALA A CA 1
ATOM 1833 C C . ALA A 1 218 ? -10.318 -2.453 21.146 1.00 95.19 218 ALA A C 1
ATOM 1835 O O . ALA A 1 218 ? -9.489 -1.834 20.474 1.00 95.19 218 ALA A O 1
ATOM 1836 N N . GLY A 1 219 ? -11.588 -2.067 21.253 1.00 96.19 219 GLY A N 1
ATOM 1837 C CA . GLY A 1 219 ? -12.085 -0.796 20.745 1.0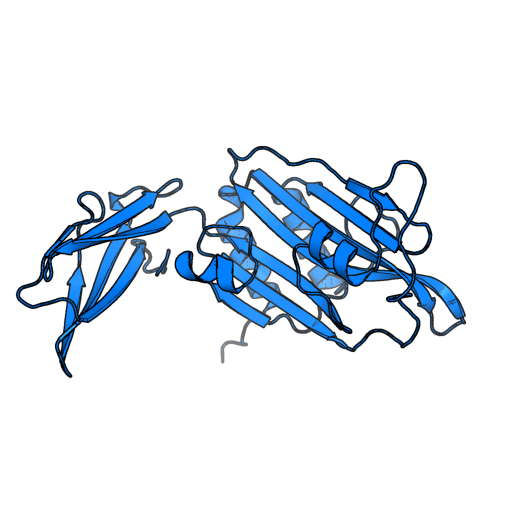0 96.19 219 GLY A CA 1
ATOM 1838 C C . GLY A 1 219 ? -11.972 0.285 21.814 1.00 96.19 219 GLY A C 1
ATOM 1839 O O . GLY A 1 219 ? -12.467 0.103 22.927 1.00 96.19 219 GLY A O 1
ATOM 1840 N N . LYS A 1 220 ? -11.352 1.419 21.482 1.00 96.38 220 LYS A N 1
ATOM 1841 C CA . LYS A 1 220 ? -11.286 2.602 22.350 1.00 96.38 220 LYS A CA 1
ATOM 1842 C C . LYS A 1 220 ? -11.864 3.820 21.654 1.00 96.38 220 LYS A C 1
ATOM 1844 O O . LYS A 1 220 ? -11.783 3.940 20.435 1.00 96.38 220 LYS A O 1
ATOM 1849 N N . TYR A 1 221 ? -12.406 4.750 22.427 1.00 94.19 221 TYR A N 1
ATOM 1850 C CA . TYR A 1 221 ? -12.841 6.041 21.913 1.00 94.19 221 TYR A CA 1
ATOM 1851 C C . TYR A 1 221 ? -12.391 7.192 22.810 1.00 94.19 221 TYR A C 1
ATOM 1853 O O . TYR A 1 221 ? -12.187 7.042 24.016 1.00 94.19 221 TYR A O 1
ATOM 1861 N N . CYS A 1 222 ? -12.270 8.365 22.199 1.00 91.88 222 CYS A N 1
ATOM 1862 C CA . CYS A 1 222 ? -12.149 9.652 22.863 1.00 91.88 222 CYS A CA 1
ATOM 1863 C C . CYS A 1 222 ? -13.229 10.576 22.297 1.00 91.88 222 CYS A C 1
ATOM 1865 O O . CYS A 1 222 ? -13.329 10.731 21.081 1.00 91.88 222 CYS A O 1
ATOM 1867 N N . CYS A 1 223 ? -14.045 11.186 23.153 1.00 88.75 223 CYS A N 1
ATOM 1868 C CA . CYS A 1 223 ? -15.071 12.136 22.736 1.00 88.75 223 CYS A CA 1
ATOM 1869 C C . CYS A 1 223 ? -14.937 13.470 23.473 1.00 88.75 223 CYS A C 1
ATOM 1871 O O . CYS A 1 223 ? -14.559 13.528 24.646 1.00 88.75 223 CYS A O 1
ATOM 1873 N N . GLY A 1 224 ? -15.223 14.555 22.753 1.00 80.75 224 GLY A N 1
ATOM 1874 C CA . GLY A 1 224 ? -15.178 15.916 23.277 1.00 80.75 224 GLY A CA 1
ATOM 1875 C C . GLY A 1 224 ? -16.577 16.446 23.575 1.00 80.75 224 GLY A C 1
ATOM 1876 O O . GLY A 1 224 ? -17.424 16.491 22.682 1.00 80.75 224 GLY A O 1
ATOM 1877 N N . VAL A 1 225 ? -16.791 16.913 24.806 1.00 69.44 225 VAL A N 1
ATOM 1878 C CA . VAL A 1 225 ? -17.965 17.701 25.209 1.00 69.44 225 VAL A CA 1
ATOM 1879 C C . VAL A 1 225 ? -17.451 19.062 25.686 1.00 69.44 225 VAL A C 1
ATOM 1881 O O . VAL A 1 225 ? -16.892 19.202 26.779 1.00 69.44 225 VAL A O 1
ATOM 1884 N N . GLY A 1 226 ? -17.552 20.083 24.831 1.00 70.00 226 GLY A N 1
ATOM 1885 C CA . GLY A 1 226 ? -16.976 21.406 25.097 1.00 70.00 226 GLY A CA 1
ATOM 1886 C C . GLY A 1 226 ? -15.444 21.371 25.213 1.00 70.00 226 GLY A C 1
ATOM 1887 O O . GLY A 1 226 ? -14.760 21.053 24.248 1.00 70.00 226 GLY A O 1
ATOM 1888 N N . LYS A 1 227 ? -14.900 21.719 26.392 1.00 70.56 227 LYS A N 1
ATOM 1889 C CA . LYS A 1 227 ? -13.451 21.660 26.705 1.00 70.56 227 LYS A CA 1
ATOM 1890 C C . LYS A 1 227 ? -13.036 20.390 27.460 1.00 70.56 227 LYS A C 1
ATOM 1892 O O . LYS A 1 227 ? -11.897 20.297 27.910 1.00 70.56 227 LYS A O 1
ATOM 1897 N N . THR A 1 228 ? -13.960 19.454 27.659 1.00 78.50 228 THR A N 1
ATOM 1898 C CA . THR A 1 228 ? -13.702 18.213 28.397 1.00 78.50 228 THR A CA 1
ATOM 1899 C C . THR A 1 228 ? -13.642 17.033 27.446 1.00 78.50 228 THR A C 1
ATOM 1901 O O . THR A 1 228 ? -14.458 16.934 26.531 1.00 78.50 228 THR A O 1
ATOM 1904 N N . TYR A 1 229 ? -12.675 16.149 27.677 1.00 83.56 229 TYR A N 1
ATOM 1905 C CA . TYR A 1 229 ? -12.519 14.903 26.939 1.00 83.56 229 TYR A CA 1
ATOM 1906 C C . TYR A 1 229 ? -12.908 13.739 27.842 1.00 83.56 229 TYR A C 1
ATOM 1908 O O . TYR A 1 229 ? -12.536 13.714 29.018 1.00 83.56 229 TYR A O 1
ATOM 1916 N N . ARG A 1 230 ? -13.648 12.780 27.291 1.00 87.19 230 ARG A N 1
ATOM 1917 C CA . ARG A 1 230 ? -13.909 11.488 27.928 1.00 87.19 230 ARG A CA 1
ATOM 1918 C C . ARG A 1 230 ? -13.314 10.392 27.068 1.00 87.19 230 ARG A C 1
ATOM 1920 O O . ARG A 1 230 ? -13.384 10.459 25.843 1.00 87.19 230 ARG A O 1
ATOM 1927 N N . THR A 1 231 ? -12.755 9.388 27.721 1.00 92.75 231 THR A N 1
ATOM 1928 C CA . THR A 1 231 ? -12.259 8.181 27.072 1.00 92.75 231 THR A CA 1
ATOM 1929 C C . THR A 1 231 ? -13.018 6.976 27.596 1.00 92.75 231 THR A C 1
ATOM 1931 O O . THR A 1 231 ? -13.527 6.985 28.719 1.00 92.75 231 THR A O 1
ATOM 1934 N N . GLY A 1 232 ? -13.113 5.946 26.772 1.00 93.75 232 GLY A N 1
ATOM 1935 C CA . GLY A 1 232 ? -13.753 4.701 27.151 1.00 93.75 232 GLY A CA 1
ATOM 1936 C C . GLY A 1 232 ? -13.443 3.599 26.160 1.00 93.75 232 GLY A C 1
ATOM 1937 O O . GLY A 1 232 ? -12.808 3.826 25.126 1.00 93.75 232 GLY A O 1
ATOM 1938 N N . ASP A 1 233 ? -13.923 2.414 26.501 1.00 95.62 233 ASP A N 1
ATOM 1939 C CA . ASP A 1 233 ? -13.807 1.224 25.677 1.00 95.62 233 ASP A CA 1
ATOM 1940 C C . ASP A 1 233 ? -15.184 0.885 25.103 1.00 95.62 233 ASP A C 1
ATOM 1942 O O . ASP A 1 233 ? -16.214 1.188 25.712 1.00 95.62 233 ASP A O 1
ATOM 1946 N N . PHE A 1 234 ? -15.211 0.257 23.932 1.00 94.50 234 PHE A N 1
ATOM 1947 C CA . PHE A 1 234 ? -16.439 -0.261 23.338 1.00 94.50 234 PHE A CA 1
ATOM 1948 C C . PHE A 1 234 ? -16.241 -1.698 22.875 1.00 94.50 234 PHE A C 1
ATOM 1950 O O . PHE A 1 234 ? -15.152 -2.099 22.459 1.00 94.50 234 PHE A O 1
ATOM 1957 N N . ASP A 1 235 ? -17.314 -2.481 22.948 1.00 93.56 235 ASP A N 1
ATOM 1958 C CA . ASP A 1 235 ? -17.317 -3.828 22.393 1.00 93.56 235 ASP A CA 1
ATOM 1959 C C . ASP A 1 235 ? -17.405 -3.741 20.871 1.00 93.56 235 ASP A C 1
ATOM 1961 O O . ASP A 1 235 ? -18.429 -3.320 20.329 1.00 93.56 235 ASP A O 1
ATOM 1965 N N . ILE A 1 236 ? -16.353 -4.178 20.182 1.00 93.50 236 ILE A N 1
ATOM 1966 C CA . ILE A 1 236 ? -16.285 -4.136 18.722 1.00 93.50 236 ILE A CA 1
ATOM 1967 C C . ILE A 1 236 ? -17.301 -5.064 18.041 1.00 93.50 236 ILE A C 1
ATOM 1969 O O . ILE A 1 236 ? -17.642 -4.821 16.886 1.00 93.50 236 ILE A O 1
ATOM 1973 N N . LYS A 1 237 ? -17.816 -6.098 18.730 1.00 91.69 237 LYS A N 1
ATOM 1974 C CA . LYS A 1 237 ? -18.842 -6.996 18.168 1.00 91.69 237 LYS A CA 1
ATOM 1975 C C . LYS A 1 237 ? -20.185 -6.287 18.063 1.00 91.69 237 LYS A C 1
ATOM 1977 O O . LYS A 1 237 ? -20.872 -6.418 17.053 1.00 91.69 237 LYS A O 1
ATOM 1982 N N . SER A 1 238 ? -20.558 -5.528 19.094 1.00 93.12 238 SER A N 1
ATOM 1983 C CA . SER A 1 238 ? -21.718 -4.636 19.019 1.00 93.12 238 SER A CA 1
ATOM 1984 C C . SER A 1 238 ? -21.432 -3.394 18.164 1.00 93.12 238 SER A C 1
ATOM 1986 O O . SER A 1 238 ? -22.321 -2.890 17.475 1.00 93.12 238 SER A O 1
ATOM 1988 N N . GLY A 1 239 ? -20.202 -2.879 18.233 1.00 92.81 239 GLY A N 1
ATOM 1989 C CA . GLY A 1 239 ? -19.786 -1.612 17.644 1.00 92.81 239 GLY A CA 1
ATOM 1990 C C . GLY A 1 239 ? -20.502 -0.397 18.237 1.00 92.81 239 GLY A C 1
ATOM 1991 O O . GLY A 1 239 ? -20.422 0.685 17.667 1.00 92.81 239 GLY A O 1
ATOM 1992 N N . ILE A 1 240 ? -21.270 -0.541 19.321 1.00 95.88 240 ILE A N 1
ATOM 1993 C CA . ILE A 1 240 ? -22.104 0.540 19.853 1.00 95.88 240 ILE A CA 1
ATOM 1994 C C . ILE A 1 240 ? -21.337 1.338 20.904 1.00 95.88 240 ILE A C 1
ATOM 1996 O O . ILE A 1 240 ? -20.893 0.795 21.913 1.00 95.88 240 ILE A O 1
ATOM 2000 N N . ILE A 1 241 ? -21.266 2.652 20.687 1.00 94.06 241 ILE A N 1
ATOM 2001 C CA . ILE A 1 241 ? -20.824 3.636 21.674 1.00 94.06 241 ILE A CA 1
ATOM 2002 C C . ILE A 1 241 ? -22.039 4.477 22.062 1.00 94.06 241 ILE A C 1
ATOM 2004 O O . ILE A 1 241 ? -22.614 5.169 21.216 1.00 94.06 241 ILE A O 1
ATOM 2008 N N . GLU A 1 242 ? -22.425 4.422 23.335 1.00 93.06 242 GLU A N 1
ATOM 2009 C CA . GLU A 1 242 ? -23.469 5.262 23.930 1.00 93.06 242 GLU A CA 1
ATOM 2010 C C . GLU A 1 242 ? -22.842 6.218 24.946 1.00 93.06 242 GLU A C 1
ATOM 2012 O O . GLU A 1 242 ? -22.047 5.807 25.789 1.00 93.06 242 GLU A O 1
ATOM 2017 N N . LEU A 1 243 ? -23.183 7.502 24.842 1.00 88.81 243 LEU A N 1
ATOM 2018 C CA . LEU A 1 243 ? -22.669 8.561 25.705 1.00 88.81 243 LEU A CA 1
ATOM 2019 C C . LEU A 1 243 ? -23.794 9.215 26.512 1.00 88.81 243 LEU A C 1
ATOM 2021 O O . LEU A 1 243 ? -24.946 9.265 26.085 1.00 88.81 243 LEU A O 1
ATOM 2025 N N . ASP A 1 244 ? -23.440 9.813 27.648 1.00 87.31 244 ASP A N 1
ATOM 2026 C CA . ASP A 1 244 ? -24.394 10.590 28.451 1.00 87.31 244 ASP A CA 1
ATOM 2027 C C . ASP A 1 244 ? -24.737 11.949 27.818 1.00 87.31 244 ASP A C 1
ATOM 2029 O O . ASP A 1 244 ? -25.795 12.520 28.089 1.00 87.31 244 ASP A O 1
ATOM 2033 N N . ASP A 1 245 ? -23.861 12.459 26.951 1.00 84.31 245 ASP A N 1
ATOM 2034 C CA . ASP A 1 245 ? -23.903 13.795 26.356 1.00 84.31 245 ASP A CA 1
ATOM 2035 C C . ASP A 1 245 ? -23.843 13.738 24.822 1.00 84.31 245 ASP A C 1
ATOM 2037 O O . ASP A 1 245 ? -23.498 12.714 24.232 1.00 84.31 245 ASP A O 1
ATOM 2041 N N . GLU A 1 246 ? -24.200 14.850 24.174 1.00 85.31 246 GLU A N 1
ATOM 2042 C CA . GLU A 1 246 ? -24.164 14.976 22.714 1.00 85.31 246 GLU A CA 1
ATOM 2043 C C . GLU A 1 246 ? -22.734 14.843 22.153 1.00 85.31 246 GLU A C 1
ATOM 2045 O O . GLU A 1 246 ? -21.776 15.428 22.666 1.00 85.31 246 GLU A O 1
ATOM 2050 N N . ILE A 1 247 ? -22.606 14.121 21.041 1.00 81.88 247 ILE A N 1
ATOM 2051 C CA . ILE A 1 247 ? -21.366 13.901 20.302 1.00 81.88 247 ILE A CA 1
ATOM 2052 C C . ILE A 1 247 ? -21.052 15.135 19.450 1.00 81.88 247 ILE A C 1
ATOM 2054 O O . ILE A 1 247 ? -21.686 15.373 18.425 1.00 81.88 247 ILE A O 1
ATOM 2058 N N . LYS A 1 248 ? -20.033 15.907 19.843 1.00 83.81 248 LYS A N 1
ATOM 2059 C CA . LYS A 1 248 ? -19.493 17.013 19.022 1.00 83.81 248 LYS A CA 1
ATOM 2060 C C . LYS A 1 248 ? -18.256 16.613 18.229 1.00 83.81 248 LYS A C 1
ATOM 2062 O O . LYS A 1 248 ? -18.075 17.045 17.097 1.00 83.81 248 LYS A O 1
ATOM 2067 N N . TYR A 1 249 ? -17.413 15.795 18.843 1.00 85.25 249 TYR A N 1
ATOM 2068 C CA . TYR A 1 249 ? -16.209 15.231 18.255 1.00 85.25 249 TYR A CA 1
ATOM 2069 C C . TYR A 1 249 ? -16.001 13.838 18.840 1.00 85.25 249 TYR A C 1
ATOM 2071 O O . TYR A 1 249 ? -16.196 13.641 20.045 1.00 85.25 249 TYR A O 1
ATOM 2079 N N . MET A 1 250 ? -15.598 12.892 18.000 1.00 88.38 250 MET A N 1
ATOM 2080 C CA . MET A 1 250 ? -15.256 11.540 18.411 1.00 88.38 250 MET A CA 1
ATOM 2081 C C . MET A 1 250 ? -14.075 11.043 17.588 1.00 88.38 250 MET A C 1
ATOM 2083 O O . MET A 1 250 ? -14.039 11.221 16.375 1.00 88.38 250 MET A O 1
ATOM 2087 N N . HIS A 1 251 ? -13.145 10.399 18.275 1.00 90.94 251 HIS A N 1
ATOM 2088 C CA . HIS A 1 251 ? -12.040 9.652 17.706 1.00 90.94 251 HIS A CA 1
ATOM 2089 C C . HIS A 1 251 ? -12.140 8.218 18.210 1.00 90.94 251 HIS A C 1
ATOM 2091 O O . HIS A 1 251 ? -12.436 8.004 19.389 1.00 90.94 251 HIS A O 1
ATOM 2097 N N . VAL A 1 252 ? -11.913 7.248 17.337 1.00 93.56 252 VAL A N 1
ATOM 2098 C CA . VAL A 1 252 ? -12.036 5.822 17.642 1.00 93.56 252 VAL A CA 1
ATOM 2099 C C . VAL A 1 252 ? -10.714 5.162 17.288 1.00 93.56 252 VAL A C 1
ATOM 2101 O O . VAL A 1 252 ? -10.063 5.585 16.353 1.00 93.56 252 VAL A O 1
ATOM 2104 N N . VAL A 1 253 ? -10.285 4.166 18.053 1.00 95.19 253 VAL A N 1
ATOM 2105 C CA . VAL A 1 253 ? -9.048 3.425 17.785 1.00 95.19 253 VAL A CA 1
ATOM 2106 C C . VAL A 1 253 ? -9.312 1.941 17.986 1.00 95.19 253 VAL A C 1
ATOM 2108 O O . VAL A 1 253 ? -9.979 1.548 18.949 1.00 95.19 253 VAL A O 1
ATOM 2111 N N . LEU A 1 254 ? -8.764 1.118 17.097 1.00 96.00 254 LEU A N 1
ATOM 2112 C CA . LEU A 1 254 ? -8.669 -0.329 17.261 1.00 96.00 254 LEU A CA 1
ATOM 2113 C C . LEU A 1 254 ? -7.252 -0.688 17.705 1.00 96.00 254 LEU A C 1
ATOM 2115 O O . LEU A 1 254 ? -6.277 -0.283 17.072 1.00 96.00 254 LEU A O 1
ATOM 2119 N N . ILE A 1 255 ? -7.131 -1.459 18.781 1.00 95.81 255 ILE A N 1
ATOM 2120 C CA . ILE A 1 255 ? -5.844 -1.874 19.349 1.00 95.81 255 ILE A CA 1
ATOM 2121 C C . ILE A 1 255 ? -5.851 -3.395 19.506 1.00 95.81 255 ILE A C 1
ATOM 2123 O O . ILE A 1 255 ? -6.846 -3.969 19.940 1.00 95.81 255 ILE A O 1
ATOM 2127 N N . SER A 1 256 ? -4.759 -4.066 19.155 1.00 94.06 256 SER A N 1
ATOM 2128 C CA . SER A 1 256 ? -4.591 -5.499 19.431 1.00 94.06 256 SER A CA 1
ATOM 2129 C C . SER A 1 256 ? -4.253 -5.760 20.906 1.00 94.06 256 SER A C 1
ATOM 2131 O O . SER A 1 256 ? -3.799 -4.872 21.623 1.00 94.06 256 SER A O 1
ATOM 2133 N N . LYS A 1 257 ? -4.397 -7.001 21.380 1.00 90.62 257 LYS A N 1
ATOM 2134 C CA . LYS A 1 257 ? -3.932 -7.396 22.729 1.00 90.62 257 LYS A CA 1
ATOM 2135 C C . LYS A 1 257 ? -2.428 -7.223 22.966 1.00 90.62 257 LYS A C 1
ATOM 2137 O O . LYS A 1 257 ? -2.010 -7.168 24.116 1.00 90.62 257 LYS A O 1
ATOM 2142 N N . GLU A 1 258 ? -1.642 -7.130 21.900 1.00 90.31 258 GLU A N 1
ATOM 2143 C CA . GLU A 1 258 ? -0.205 -6.830 21.945 1.00 90.31 258 GLU A CA 1
ATOM 2144 C C . GLU A 1 258 ? 0.074 -5.315 21.985 1.00 90.31 258 GLU A C 1
ATOM 2146 O O . GLU A 1 258 ? 1.209 -4.886 21.812 1.00 90.31 258 GLU A O 1
ATOM 2151 N N . GLU A 1 259 ? -0.963 -4.500 22.209 1.00 91.06 259 GLU A N 1
ATOM 2152 C CA . GLU A 1 259 ? -0.915 -3.034 22.291 1.00 91.06 259 GLU A CA 1
ATOM 2153 C C . GLU A 1 259 ? -0.536 -2.332 20.976 1.00 91.06 259 GLU A C 1
ATOM 2155 O O . GLU A 1 259 ? -0.188 -1.152 20.951 1.00 91.06 259 GLU A O 1
ATOM 2160 N N . GLU A 1 260 ? -0.670 -3.027 19.846 1.00 91.69 260 GLU A N 1
ATOM 2161 C CA . GLU A 1 260 ? -0.468 -2.433 18.523 1.00 91.69 260 GLU A CA 1
ATOM 2162 C C . GLU A 1 260 ? -1.728 -1.720 18.043 1.00 91.69 260 GLU A C 1
ATOM 2164 O O . GLU A 1 260 ? -2.803 -2.324 18.027 1.00 91.69 260 GLU A O 1
ATOM 2169 N N . VAL A 1 261 ? -1.588 -0.472 17.589 1.00 92.94 261 VAL A N 1
ATOM 2170 C CA . VAL A 1 261 ? -2.666 0.246 16.898 1.00 92.94 261 VAL A CA 1
ATOM 2171 C C . VAL A 1 261 ? -2.910 -0.417 15.544 1.00 92.94 261 VAL A C 1
ATOM 2173 O O . VAL A 1 261 ? -2.006 -0.495 14.712 1.00 92.94 261 VAL A O 1
ATOM 2176 N N . LEU A 1 262 ? -4.134 -0.903 15.348 1.00 93.12 262 LEU A N 1
ATOM 2177 C CA . LEU A 1 262 ? -4.577 -1.552 14.118 1.00 93.12 262 LEU A CA 1
ATOM 2178 C C . LEU A 1 262 ? -5.166 -0.527 13.151 1.00 93.12 262 LEU A C 1
ATOM 2180 O O . LEU A 1 262 ? -4.790 -0.528 11.989 1.00 93.12 262 LEU A O 1
ATOM 2184 N N . ASP A 1 263 ? -6.042 0.357 13.633 1.00 93.44 263 ASP A N 1
ATOM 2185 C CA . ASP A 1 263 ? -6.664 1.423 12.839 1.00 93.44 263 ASP A CA 1
ATOM 2186 C C . ASP A 1 263 ? -7.181 2.555 13.738 1.00 93.44 263 ASP A C 1
ATOM 2188 O O . ASP A 1 263 ? -7.313 2.362 14.955 1.00 93.44 263 ASP A O 1
ATOM 2192 N N . SER A 1 264 ? -7.487 3.713 13.145 1.00 90.00 264 SER A N 1
ATOM 2193 C CA . SER A 1 264 ? -7.954 4.904 13.860 1.00 90.00 264 SER A CA 1
ATOM 2194 C C . SER A 1 264 ? -8.860 5.817 13.034 1.00 90.00 264 SER A C 1
ATOM 2196 O O . SER A 1 264 ? -8.724 5.841 11.794 1.00 90.00 264 SER A O 1
#

Solvent-accessible surface area (backbone atoms only — not comparable to full-atom values): 14792 Å² total; per-residue (Å²): 133,81,75,80,76,52,57,64,61,48,49,51,49,58,43,60,78,43,43,88,57,37,44,29,26,40,40,27,39,36,32,31,48,40,62,49,100,86,66,47,81,39,69,40,46,42,33,39,40,36,43,59,36,47,60,87,60,78,83,76,82,71,43,76,52,70,65,82,54,42,36,42,36,33,44,77,43,48,39,72,57,51,53,53,42,55,59,57,15,68,80,67,45,35,47,67,55,89,97,51,94,74,47,54,35,74,69,62,85,57,42,82,46,80,41,31,30,81,49,17,68,82,70,56,40,96,47,86,36,11,28,38,37,38,34,30,77,56,62,65,61,66,87,83,49,62,69,53,82,44,61,46,68,48,92,98,50,78,78,28,75,25,45,52,59,45,43,27,68,71,58,53,44,88,66,69,69,41,33,36,35,37,44,42,47,56,41,72,37,34,34,69,77,43,82,43,81,76,48,66,35,30,37,38,44,44,64,49,66,74,71,49,60,73,92,45,47,48,32,36,39,41,36,36,54,88,95,46,76,48,72,52,73,37,55,58,88,79,14,54,44,78,52,100,54,63,71,77,44,77,49,53,37,36,27,36,82,87,72,43,78,45,25,82

Radius of gyration: 21.82 Å; Cα contacts (8 Å, |Δi|>4): 543; chains: 1; bounding box: 58×36×61 Å